Protein AF-A0A8X7SU00-F1 (afdb_monomer)

InterPro domains:
  IPR002156 Ribonuclease H domain [PS50879] (1-34)
  IPR012337 Ribonuclease H-like superfamily [SSF53098] (8-35)
  IPR036397 Ribonuclease H superfamily [G3DSA:3.30.420.10] (1-58)

Solvent-accessible surface area (backbone atoms only — not comparable to full-atom values): 15788 Å² total; per-residue (Å²): 136,83,86,80,82,71,90,83,84,87,78,89,77,81,80,95,69,80,47,65,74,59,52,51,52,51,52,52,50,49,56,59,66,69,44,81,68,87,63,69,94,62,56,70,66,59,55,52,50,52,50,52,51,53,50,40,52,54,51,39,52,52,60,70,73,45,90,68,61,64,78,35,52,74,32,55,80,66,58,69,78,55,64,59,64,61,45,64,93,49,56,70,68,59,42,50,51,50,54,18,63,55,65,64,70,40,96,31,33,37,48,31,26,77,70,68,75,36,95,53,34,44,30,97,86,75,70,44,71,20,43,74,64,31,48,61,74,64,35,76,82,22,44,65,48,40,53,52,41,32,73,75,60,34,67,77,45,59,73,32,65,38,53,26,71,67,36,62,80,41,31,61,56,48,46,53,25,52,25,62,72,38,73,93,54,58,74,73,89,66,77,75,74,83,79,70,91,77,85,75,89,67,88,75,77,84,79,78,79,76,85,78,79,86,82,86,81,81,88,84,88,79,84,89,80,91,78,82,89,86,89,82,82,88,84,86,86,84,86,82,83,89,133

Mean predicted aligned error: 16.79 Å

Structure (mmCIF, N/CA/C/O backbone):
data_AF-A0A8X7SU00-F1
#
_entry.id   AF-A0A8X7SU00-F1
#
loop_
_atom_site.group_PDB
_atom_site.id
_atom_site.type_symbol
_atom_site.label_atom_id
_atom_site.label_alt_id
_atom_site.label_comp_id
_atom_site.label_asym_id
_atom_site.label_entity_id
_atom_site.label_seq_id
_atom_site.pdbx_PDB_ins_code
_atom_site.Cartn_x
_atom_site.Cartn_y
_atom_site.Cartn_z
_atom_site.occupancy
_atom_site.B_iso_or_equiv
_atom_site.auth_seq_id
_atom_site.auth_comp_id
_atom_site.auth_asym_id
_atom_site.auth_atom_id
_atom_site.pdbx_PDB_model_num
ATOM 1 N N . MET A 1 1 ? -58.943 13.290 18.713 1.00 39.25 1 MET A N 1
ATOM 2 C CA . MET A 1 1 ? -58.045 13.678 19.820 1.00 39.25 1 MET A CA 1
ATOM 3 C C . MET A 1 1 ? -57.590 15.088 19.529 1.00 39.25 1 MET A C 1
ATOM 5 O O . MET A 1 1 ? -56.917 15.294 18.531 1.00 39.25 1 MET A O 1
ATOM 9 N N . GLU A 1 2 ? -58.071 16.049 20.304 1.00 51.06 2 GLU A N 1
ATOM 10 C CA . GLU A 1 2 ? -57.837 17.473 20.071 1.00 51.06 2 GLU A CA 1
ATOM 11 C C . GLU A 1 2 ? -56.598 17.911 20.857 1.00 51.06 2 GLU A C 1
ATOM 13 O O . GLU A 1 2 ? -56.520 17.733 22.074 1.00 51.06 2 GLU A O 1
ATOM 18 N N . GLU A 1 3 ? -55.589 18.396 20.138 1.00 58.28 3 GLU A N 1
ATOM 19 C CA . GLU A 1 3 ? -54.280 18.756 20.676 1.00 58.28 3 GLU A CA 1
ATOM 20 C C . GLU A 1 3 ? -54.382 20.107 21.407 1.00 58.28 3 GLU A C 1
ATOM 22 O O . GLU A 1 3 ? -54.318 21.181 20.809 1.00 58.28 3 GLU A O 1
ATOM 27 N N . ARG A 1 4 ? -54.588 20.066 22.727 1.00 57.38 4 ARG A N 1
ATOM 28 C CA . ARG A 1 4 ? -54.591 21.262 23.581 1.00 57.38 4 ARG A CA 1
ATOM 29 C C . ARG A 1 4 ? -53.166 21.799 23.738 1.00 57.38 4 ARG A C 1
ATOM 31 O O . ARG A 1 4 ? -52.448 21.398 24.651 1.00 57.38 4 ARG A O 1
ATOM 38 N N . LYS A 1 5 ? -52.763 22.743 22.885 1.00 60.81 5 LYS A N 1
ATOM 39 C CA . LYS A 1 5 ? -51.554 23.556 23.101 1.00 60.81 5 LYS A CA 1
ATOM 40 C C . LYS A 1 5 ? -51.833 24.603 24.181 1.00 60.81 5 LYS A C 1
ATOM 42 O O . LYS A 1 5 ? -52.266 25.713 23.886 1.00 60.81 5 LYS A O 1
ATOM 47 N N . GLY A 1 6 ? -51.647 24.217 25.442 1.00 73.06 6 GLY A N 1
ATOM 48 C CA . GLY A 1 6 ? -51.682 25.147 26.570 1.00 73.06 6 GLY A CA 1
ATOM 49 C C . GLY A 1 6 ? -50.531 26.152 26.493 1.00 73.06 6 GLY A C 1
ATOM 50 O O . GLY A 1 6 ? -49.424 25.803 26.083 1.00 73.06 6 GLY A O 1
ATOM 51 N N . LEU A 1 7 ? -50.794 27.400 26.881 1.00 78.00 7 LEU A N 1
ATOM 52 C CA . LEU A 1 7 ? -49.765 28.423 27.047 1.00 78.00 7 LEU A CA 1
ATOM 53 C C . LEU A 1 7 ? -48.879 28.029 28.240 1.00 78.00 7 LEU A C 1
ATOM 55 O O . LEU A 1 7 ? -49.375 27.919 29.360 1.00 78.00 7 LEU A O 1
ATOM 59 N N . VAL A 1 8 ? -47.589 27.790 28.002 1.00 84.06 8 VAL A N 1
ATOM 60 C CA . VAL A 1 8 ? -46.613 27.464 29.052 1.00 84.06 8 VAL A CA 1
ATOM 61 C C . VAL A 1 8 ? -45.769 28.700 29.335 1.00 84.06 8 VAL A C 1
ATOM 63 O O . VAL A 1 8 ? -45.124 29.228 28.431 1.00 84.06 8 VAL A O 1
ATOM 66 N N . THR A 1 9 ? -45.746 29.131 30.593 1.00 84.00 9 THR A N 1
ATOM 67 C CA . THR A 1 9 ? -44.875 30.209 31.074 1.00 84.00 9 THR A CA 1
ATOM 68 C C . THR A 1 9 ? -43.813 29.608 31.982 1.00 84.00 9 THR A C 1
ATOM 70 O O . THR A 1 9 ? -44.138 28.868 32.907 1.00 84.00 9 THR A O 1
ATOM 73 N N . VAL A 1 10 ? -42.546 29.932 31.726 1.00 87.94 10 VAL A N 1
ATOM 74 C CA . VAL A 1 10 ? -41.411 29.512 32.557 1.00 87.94 10 VAL A CA 1
ATOM 75 C C . VAL A 1 10 ? -40.923 30.723 33.342 1.00 87.94 10 VAL A C 1
ATOM 77 O O . VAL A 1 10 ? -40.672 31.775 32.758 1.00 87.94 10 VAL A O 1
ATOM 80 N N . ALA A 1 11 ? -40.788 30.577 34.657 1.00 84.38 11 ALA A N 1
ATOM 81 C CA . ALA A 1 11 ? -40.264 31.604 35.548 1.00 84.38 11 ALA A CA 1
ATOM 82 C C . ALA A 1 11 ? -39.211 30.994 36.477 1.00 84.38 11 ALA A C 1
ATOM 84 O O . ALA A 1 11 ? -39.317 29.834 36.871 1.00 84.38 11 ALA A O 1
ATOM 85 N N . TRP A 1 12 ? -38.193 31.781 36.813 1.00 89.62 12 TRP A N 1
ATOM 86 C CA . TRP A 1 12 ? -37.164 31.390 37.771 1.00 89.62 12 TRP A CA 1
ATOM 87 C C . TRP A 1 12 ? -37.619 31.693 39.201 1.00 89.62 12 TRP A C 1
ATOM 89 O O . TRP A 1 12 ? -38.222 32.740 39.443 1.00 89.62 12 TRP A O 1
ATOM 99 N N . MET A 1 13 ? -37.287 30.806 40.142 1.00 82.25 13 MET A N 1
ATOM 100 C CA . MET A 1 13 ? -37.469 31.030 41.576 1.00 82.25 13 MET A CA 1
ATOM 101 C C . MET A 1 13 ? -36.191 30.681 42.354 1.00 82.25 13 MET A C 1
ATOM 103 O O . MET A 1 13 ? -35.492 29.736 41.980 1.00 82.25 13 MET A O 1
ATOM 107 N N . PRO A 1 14 ? -35.879 31.420 43.433 1.00 86.44 14 PRO A N 1
ATOM 108 C CA . PRO A 1 14 ? -34.766 31.096 44.317 1.00 86.44 14 PRO A CA 1
ATOM 109 C C . PRO A 1 14 ? -35.041 29.811 45.115 1.00 86.44 14 PRO A C 1
ATOM 111 O O . PRO A 1 14 ? -36.169 29.561 45.532 1.00 86.44 14 PRO A O 1
ATOM 114 N N . GLY A 1 15 ? -34.000 29.006 45.341 1.00 84.56 15 GLY A N 1
ATOM 115 C CA . GLY A 1 15 ? -34.071 27.810 46.187 1.00 84.56 15 GLY A CA 1
ATOM 116 C C . GLY A 1 15 ? -34.006 28.136 47.683 1.00 84.56 15 GLY A C 1
ATOM 117 O O . GLY A 1 15 ? -33.535 29.208 48.062 1.00 84.56 15 GLY A O 1
ATOM 118 N N . HIS A 1 16 ? -34.451 27.202 48.532 1.00 76.19 16 HIS A N 1
ATOM 119 C CA . HIS A 1 16 ? -34.389 27.292 50.001 1.00 76.19 16 HIS A CA 1
ATOM 120 C C . HIS A 1 16 ? -35.128 28.489 50.616 1.00 76.19 16 HIS A C 1
ATOM 122 O O . HIS A 1 16 ? -34.767 28.981 51.684 1.00 76.19 16 HIS A O 1
ATOM 128 N N . VAL A 1 17 ? -36.179 28.962 49.947 1.00 84.00 17 VAL A N 1
ATOM 129 C CA . VAL A 1 17 ? -37.043 30.047 50.441 1.00 84.00 17 VAL A CA 1
ATOM 130 C C . VAL A 1 17 ? -38.356 29.530 51.037 1.00 84.00 17 VAL A C 1
ATOM 132 O O . VAL A 1 17 ? -39.293 30.304 51.213 1.00 84.00 17 VAL A O 1
ATOM 135 N N . ASN A 1 18 ? -38.441 28.228 51.346 1.00 80.50 18 ASN A N 1
ATOM 136 C CA . ASN A 1 18 ? -39.643 27.559 51.865 1.00 80.50 18 ASN A CA 1
ATOM 137 C C . ASN A 1 18 ? -40.876 27.703 50.950 1.00 80.50 18 ASN A C 1
ATOM 139 O O . ASN A 1 18 ? -42.015 27.690 51.415 1.00 80.50 18 ASN A O 1
ATOM 143 N N . ALA A 1 19 ? -40.667 27.843 49.637 1.00 85.06 19 ALA A N 1
ATOM 144 C CA . ALA A 1 19 ? -41.756 27.819 48.669 1.00 85.06 19 ALA A 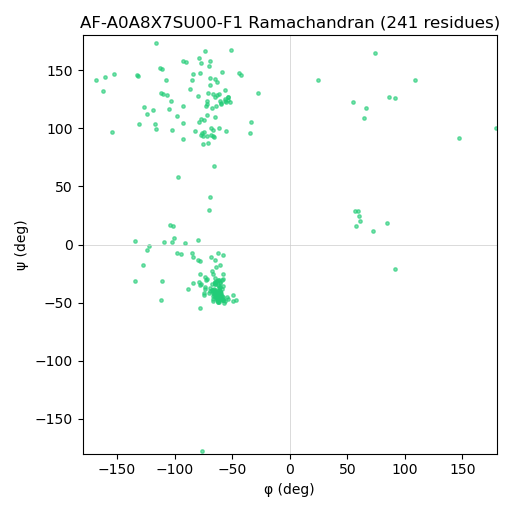CA 1
ATOM 145 C C . ALA A 1 19 ? -42.202 26.368 48.451 1.00 85.06 19 ALA A C 1
ATOM 147 O O . ALA A 1 19 ? -41.497 25.601 47.799 1.00 85.06 19 ALA A O 1
ATOM 148 N N . GLU A 1 20 ? -43.377 26.005 48.968 1.00 88.06 20 GLU A N 1
ATOM 149 C CA . GLU A 1 20 ? -43.875 24.622 49.042 1.00 88.06 20 GLU A CA 1
ATOM 150 C C . GLU A 1 20 ? -43.723 23.834 47.729 1.00 88.06 20 GLU A C 1
ATOM 152 O O . GLU A 1 20 ? -43.182 22.733 47.729 1.00 88.06 20 GLU A O 1
ATOM 157 N N . GLY A 1 21 ? -44.115 24.418 46.590 1.00 86.44 21 GLY A N 1
ATOM 158 C CA . GLY A 1 21 ? -43.992 23.758 45.285 1.00 86.44 21 GLY A CA 1
ATOM 159 C C . GLY A 1 21 ? -42.545 23.549 44.817 1.00 86.44 21 GLY A C 1
ATOM 160 O O . GLY A 1 21 ? -42.251 22.542 44.177 1.00 86.44 21 GLY A O 1
ATOM 161 N N . ASN A 1 22 ? -41.636 24.469 45.153 1.00 89.31 22 ASN A N 1
ATOM 162 C CA . ASN A 1 22 ? -40.213 24.343 44.834 1.00 89.31 22 ASN A CA 1
ATOM 163 C C . ASN A 1 22 ? -39.534 23.307 45.738 1.00 89.31 22 ASN A C 1
ATOM 165 O O . ASN A 1 22 ? -38.769 22.484 45.251 1.00 89.31 22 ASN A O 1
ATOM 169 N N . GLU A 1 23 ? -39.856 23.308 47.033 1.00 90.50 23 GLU A N 1
ATOM 170 C CA . GLU A 1 23 ? -39.336 22.320 47.986 1.00 90.50 23 GLU A CA 1
ATOM 171 C C . GLU A 1 23 ? -39.859 20.910 47.670 1.00 90.50 23 GLU A C 1
ATOM 173 O O . GLU A 1 23 ? -39.101 19.947 47.730 1.00 90.50 23 GLU A O 1
ATOM 178 N N . ALA A 1 24 ? -41.125 20.771 47.259 1.00 89.00 24 ALA A N 1
ATOM 179 C CA . ALA A 1 24 ? -41.681 19.492 46.819 1.00 89.00 24 ALA A CA 1
ATOM 180 C C . ALA A 1 24 ? -41.002 18.977 45.539 1.00 89.00 24 ALA A C 1
ATOM 182 O O . ALA A 1 24 ? -40.704 17.785 45.433 1.00 89.00 24 ALA A O 1
ATOM 183 N N . ALA A 1 25 ? -40.726 19.867 44.579 1.00 88.06 25 ALA A N 1
ATOM 184 C CA . ALA A 1 25 ? -39.982 19.522 43.371 1.00 88.06 25 ALA A CA 1
ATOM 185 C C . ALA A 1 25 ? -38.530 19.115 43.686 1.00 88.06 25 ALA A C 1
ATOM 187 O O . ALA A 1 25 ? -38.053 18.113 43.154 1.00 88.06 25 ALA A O 1
ATOM 188 N N . ASP A 1 26 ? -37.852 19.838 44.580 1.00 87.19 26 ASP A N 1
ATOM 189 C CA . ASP A 1 26 ? -36.485 19.534 45.024 1.00 87.19 26 ASP A CA 1
ATOM 190 C C . ASP A 1 26 ? -36.418 18.220 45.820 1.00 87.19 26 ASP A C 1
ATOM 192 O O . ASP A 1 26 ? -35.543 17.388 45.583 1.00 87.19 26 ASP A O 1
ATOM 196 N N . ALA A 1 27 ? -37.388 17.968 46.704 1.00 88.50 27 ALA A N 1
ATOM 197 C CA . ALA A 1 27 ? -37.511 16.710 47.436 1.00 88.50 27 ALA A CA 1
ATOM 198 C C . ALA A 1 27 ? -37.757 15.520 46.495 1.00 88.50 27 ALA A C 1
ATOM 200 O O . ALA A 1 27 ? -37.136 14.471 46.662 1.00 88.50 27 ALA A O 1
ATOM 201 N N . ALA A 1 28 ? -38.613 15.682 45.479 1.00 87.88 28 ALA A N 1
ATOM 202 C CA . ALA A 1 28 ? -38.835 14.659 44.458 1.00 87.88 28 ALA A CA 1
ATOM 203 C C . ALA A 1 28 ? -37.572 14.411 43.616 1.00 87.88 28 ALA A C 1
ATOM 205 O O . ALA A 1 28 ? -37.250 13.260 43.319 1.00 87.88 28 ALA A O 1
ATOM 206 N N . ALA A 1 29 ? -36.832 15.469 43.272 1.00 87.06 29 ALA A N 1
ATOM 207 C CA . ALA A 1 29 ? -35.564 15.356 42.558 1.00 87.06 29 ALA A CA 1
ATOM 208 C C . ALA A 1 29 ? -34.491 14.638 43.396 1.00 87.06 29 ALA A C 1
ATOM 210 O O . ALA A 1 29 ? -33.813 13.756 42.874 1.00 87.06 29 ALA A O 1
ATOM 211 N N . LYS A 1 30 ? -34.376 14.949 44.695 1.00 86.25 30 LYS A N 1
ATOM 212 C CA . LYS A 1 30 ? -33.471 14.267 45.638 1.00 86.25 30 LYS A CA 1
ATOM 213 C C . LYS A 1 30 ? -33.830 12.798 45.821 1.00 86.25 30 LYS A C 1
ATOM 215 O O . LYS A 1 30 ? -32.966 11.945 45.673 1.00 86.25 30 LYS A O 1
ATOM 220 N N . ALA A 1 31 ? -35.110 12.497 46.037 1.00 85.31 31 ALA A N 1
ATOM 221 C CA . ALA A 1 31 ? -35.581 11.119 46.134 1.00 85.31 31 ALA A CA 1
ATOM 222 C C . ALA A 1 31 ? -35.277 10.325 44.855 1.00 85.31 31 ALA A C 1
ATOM 224 O O . ALA A 1 31 ? -34.897 9.162 44.933 1.00 85.31 31 ALA A O 1
ATOM 225 N N . ALA A 1 32 ? -35.402 10.951 43.680 1.00 81.81 32 ALA A N 1
ATOM 226 C CA . ALA A 1 32 ? -35.040 10.330 42.410 1.00 81.81 32 ALA A CA 1
ATOM 227 C C . ALA A 1 32 ? -33.521 10.184 42.212 1.00 81.81 32 ALA A C 1
ATOM 229 O O . ALA A 1 32 ? -33.096 9.251 41.537 1.00 81.81 32 ALA A O 1
ATOM 230 N N . ALA A 1 33 ? -32.711 11.078 42.786 1.00 78.50 33 ALA A N 1
ATOM 231 C CA . ALA A 1 33 ? -31.252 10.987 42.770 1.00 78.50 33 ALA A CA 1
ATOM 232 C C . ALA A 1 33 ? -30.717 9.886 43.705 1.00 78.50 33 ALA A C 1
ATOM 234 O O . ALA A 1 33 ? -29.693 9.280 43.394 1.00 78.50 33 ALA A O 1
ATOM 235 N N . ASP A 1 34 ? -31.425 9.610 44.806 1.00 72.38 34 ASP A N 1
ATOM 236 C CA . ASP A 1 34 ? -31.106 8.546 45.768 1.00 72.38 34 ASP A CA 1
ATOM 237 C C . ASP A 1 34 ? -31.563 7.153 45.308 1.00 72.38 34 ASP A C 1
ATOM 239 O O . ASP A 1 34 ? -31.146 6.137 45.870 1.00 72.38 34 ASP A O 1
ATOM 243 N N . LEU A 1 35 ? -32.413 7.072 44.278 1.00 75.06 35 LEU A N 1
ATOM 244 C CA . LEU A 1 35 ? -32.666 5.801 43.614 1.00 75.06 35 LEU A CA 1
ATOM 245 C C . LEU A 1 35 ? -31.356 5.350 42.969 1.00 75.06 35 LEU A C 1
ATOM 247 O O . LEU A 1 35 ? -30.835 6.029 42.084 1.00 75.06 35 LEU A O 1
ATOM 251 N N . GLU A 1 36 ? -30.846 4.183 43.376 1.00 61.97 36 GLU A N 1
ATOM 252 C CA . GLU A 1 36 ? -29.809 3.488 42.618 1.00 61.97 36 GLU A CA 1
ATOM 253 C C . GLU A 1 36 ? -30.337 3.295 41.195 1.00 61.97 36 GLU A C 1
ATOM 255 O O . GLU A 1 36 ? -31.088 2.362 40.891 1.00 61.97 36 GLU A O 1
ATOM 260 N N . ALA A 1 37 ? -29.944 4.186 40.286 1.00 60.75 37 ALA A N 1
ATOM 261 C CA . ALA A 1 37 ? -29.970 3.854 38.884 1.00 60.75 37 ALA A CA 1
ATOM 262 C C . ALA A 1 37 ? -29.173 2.555 38.783 1.00 60.75 37 ALA A C 1
ATOM 264 O O . ALA A 1 37 ? -28.043 2.487 39.274 1.00 60.75 37 ALA A O 1
ATOM 265 N N . ALA A 1 38 ? -29.751 1.522 38.168 1.00 59.97 38 ALA A N 1
ATOM 266 C CA . ALA A 1 38 ? -29.012 0.337 37.763 1.00 59.97 38 ALA A CA 1
ATOM 267 C C . ALA A 1 38 ? -28.009 0.757 36.676 1.00 59.97 38 ALA A C 1
ATOM 269 O O . ALA A 1 38 ? -28.164 0.448 35.496 1.00 59.97 38 ALA A O 1
ATOM 270 N N . ALA A 1 39 ? -27.007 1.547 37.056 1.00 58.75 39 ALA A N 1
ATOM 271 C CA . ALA A 1 39 ? -25.878 1.876 36.233 1.00 58.75 39 ALA A CA 1
ATOM 272 C C . ALA A 1 39 ? -25.237 0.532 35.920 1.00 58.75 39 ALA A C 1
ATOM 274 O O . ALA A 1 39 ? -24.884 -0.230 36.828 1.00 58.75 39 ALA A O 1
ATOM 275 N N . SER A 1 40 ? -25.126 0.196 34.634 1.00 60.41 40 SER A N 1
ATOM 276 C CA . SER A 1 40 ? -24.265 -0.913 34.263 1.00 60.41 40 SER A CA 1
ATOM 277 C C . SER A 1 40 ? -22.913 -0.641 34.913 1.00 60.41 40 SER A C 1
ATOM 279 O O . SER A 1 40 ? -22.317 0.407 34.675 1.00 60.41 40 SER A O 1
ATOM 281 N N . LYS A 1 41 ? -22.430 -1.578 35.736 1.00 65.88 41 LYS A N 1
ATOM 282 C CA . LYS A 1 41 ? -21.121 -1.483 36.411 1.00 65.88 41 LYS A CA 1
ATOM 283 C C . LYS A 1 41 ? -19.952 -1.321 35.428 1.00 65.88 41 LYS A C 1
ATOM 285 O O . LYS A 1 41 ? -18.816 -1.108 35.831 1.00 65.88 41 LYS A O 1
ATOM 290 N N . GLU A 1 42 ? -20.232 -1.465 34.141 1.00 68.25 42 GLU A N 1
ATOM 291 C CA . GLU A 1 42 ? -19.293 -1.403 33.046 1.00 68.25 42 GLU A CA 1
ATOM 292 C C . GLU A 1 42 ? -19.455 -0.069 32.317 1.00 68.25 42 GLU A C 1
ATOM 294 O O . GLU A 1 42 ? -20.497 0.232 31.733 1.00 68.25 42 GLU A O 1
ATOM 299 N N . GLU A 1 43 ? -18.393 0.729 32.355 1.00 83.50 43 GLU A N 1
ATOM 300 C CA . GLU A 1 43 ? -18.285 1.977 31.613 1.00 83.50 43 GLU A CA 1
ATOM 301 C C . GLU A 1 43 ? -18.321 1.672 30.090 1.00 83.50 43 GLU A C 1
ATOM 303 O O . GLU A 1 43 ? -17.606 0.779 29.612 1.00 83.50 43 GLU A O 1
ATOM 308 N N . PRO A 1 44 ? -19.177 2.340 29.288 1.00 85.50 44 PRO A N 1
ATOM 309 C CA . PRO A 1 44 ? -19.359 2.000 27.875 1.00 85.50 44 PRO A CA 1
ATOM 310 C C . PRO A 1 44 ? -18.084 2.051 27.016 1.00 85.50 44 PRO A C 1
ATOM 312 O O . PRO A 1 44 ? -17.986 1.324 26.018 1.00 85.50 44 PRO A O 1
ATOM 315 N N . ALA A 1 45 ? -17.101 2.903 27.324 1.00 87.38 45 ALA A N 1
ATOM 316 C CA . ALA A 1 45 ? -15.814 2.905 26.628 1.00 87.38 45 ALA A CA 1
ATOM 317 C C . ALA A 1 45 ? -14.988 1.648 26.945 1.00 87.38 45 ALA A C 1
ATOM 319 O O . ALA A 1 45 ? -14.459 1.039 26.006 1.00 87.38 45 ALA A O 1
ATOM 320 N N . ALA A 1 46 ? -14.976 1.172 28.192 1.00 88.44 46 ALA A N 1
ATOM 321 C CA . ALA A 1 46 ? -14.354 -0.095 28.571 1.00 88.44 46 ALA A CA 1
ATOM 322 C C . ALA A 1 46 ? -14.943 -1.264 27.764 1.00 88.44 46 ALA A C 1
ATOM 324 O O . ALA A 1 46 ? -14.196 -2.004 27.112 1.00 88.44 46 ALA A O 1
ATOM 325 N N . VAL A 1 47 ? -16.273 -1.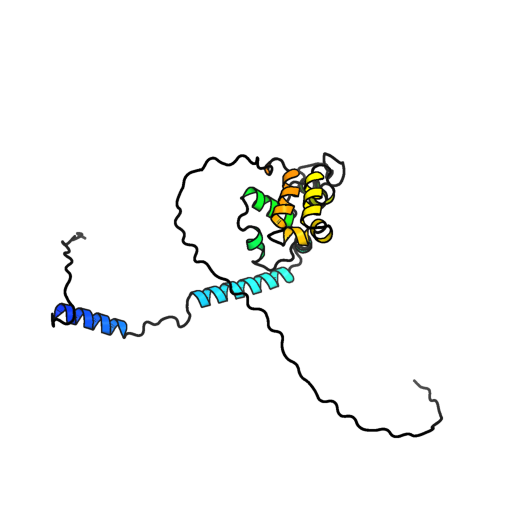391 27.696 1.00 91.00 47 VAL A N 1
ATOM 326 C CA . VAL A 1 47 ? -16.933 -2.445 26.897 1.00 91.00 47 VAL A CA 1
ATOM 327 C C . VAL A 1 47 ? -16.526 -2.357 25.419 1.00 91.00 47 VAL A C 1
ATOM 329 O O . VAL A 1 47 ? -16.133 -3.361 24.810 1.00 91.00 47 VAL A O 1
ATOM 332 N N . ARG A 1 48 ? -16.526 -1.148 24.836 1.00 92.25 48 ARG A N 1
ATOM 333 C CA . ARG A 1 48 ? -16.087 -0.915 23.446 1.00 92.25 48 ARG A CA 1
ATOM 334 C C . ARG A 1 48 ? -14.631 -1.329 23.223 1.00 92.25 48 ARG A C 1
ATOM 336 O O . ARG A 1 48 ? -14.331 -1.986 22.219 1.00 92.25 48 ARG A O 1
ATOM 343 N N . MET A 1 49 ? -13.729 -0.990 24.142 1.00 93.56 49 MET A N 1
ATOM 344 C CA . MET A 1 49 ? -12.320 -1.386 24.088 1.00 93.56 49 MET A CA 1
ATOM 345 C C . MET A 1 49 ? -12.170 -2.914 24.120 1.00 93.56 49 MET A C 1
ATOM 347 O O . MET A 1 49 ? -11.459 -3.489 23.284 1.00 93.56 49 MET A O 1
ATOM 351 N N . TRP A 1 50 ? -12.874 -3.592 25.031 1.00 94.06 50 TRP A N 1
ATOM 352 C CA . TRP A 1 50 ? -12.864 -5.053 25.140 1.00 94.06 50 TRP A CA 1
ATOM 353 C C . TRP A 1 50 ? -13.342 -5.730 23.852 1.00 94.06 50 TRP A C 1
ATOM 355 O O . TRP A 1 50 ? -12.662 -6.636 23.348 1.00 94.06 50 TRP A O 1
ATOM 365 N N . ILE A 1 51 ? -14.442 -5.250 23.265 1.00 95.31 51 ILE A N 1
ATOM 366 C CA . ILE A 1 51 ? -14.970 -5.750 21.987 1.00 95.31 51 ILE A CA 1
ATOM 367 C C . ILE A 1 51 ? -13.952 -5.545 20.859 1.00 95.31 51 ILE A C 1
ATOM 369 O O . ILE A 1 51 ? -13.641 -6.502 20.137 1.00 95.31 51 ILE A O 1
ATOM 373 N N . LYS A 1 52 ? -13.383 -4.336 20.719 1.00 93.56 52 LYS A N 1
ATOM 374 C CA . LYS A 1 52 ? -12.355 -4.033 19.704 1.00 93.56 52 LYS A CA 1
ATOM 375 C C . LYS A 1 52 ? -11.162 -4.986 19.842 1.00 93.56 52 LYS A C 1
ATOM 377 O O . LYS A 1 52 ? -10.747 -5.605 18.857 1.00 93.56 52 LYS A O 1
ATOM 382 N N . ARG A 1 53 ? -10.640 -5.161 21.061 1.00 94.50 53 ARG A N 1
ATOM 383 C CA . ARG A 1 53 ? -9.488 -6.029 21.356 1.00 94.50 53 ARG A CA 1
ATOM 384 C C . ARG A 1 53 ? -9.782 -7.497 21.052 1.00 94.50 53 ARG A C 1
ATOM 386 O O . ARG A 1 53 ? -8.990 -8.149 20.365 1.00 94.50 53 ARG A O 1
ATOM 393 N N . ARG A 1 54 ? -10.925 -8.019 21.509 1.00 96.62 54 ARG A N 1
ATOM 394 C CA . ARG A 1 54 ? -11.341 -9.410 21.258 1.00 96.62 54 ARG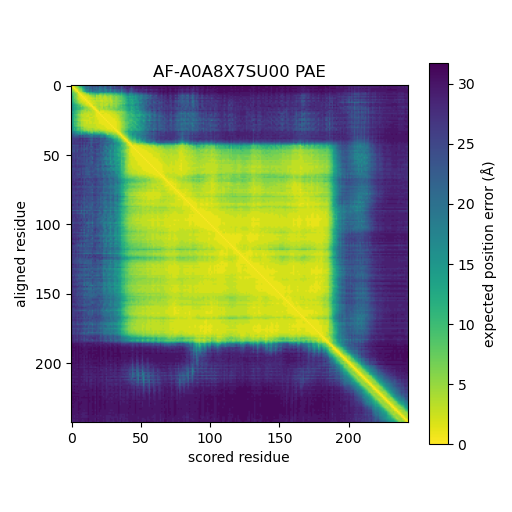 A CA 1
ATOM 395 C C . ARG A 1 54 ? -11.526 -9.673 19.763 1.00 96.62 54 ARG A C 1
ATOM 397 O O . ARG A 1 54 ? -11.022 -10.678 19.259 1.00 96.62 54 ARG A O 1
ATOM 404 N N . THR A 1 55 ? -12.165 -8.746 19.051 1.00 96.44 55 THR A N 1
ATOM 405 C CA . THR A 1 55 ? -12.384 -8.834 17.599 1.00 96.44 55 THR A CA 1
ATOM 406 C C . THR A 1 55 ? -11.061 -8.846 16.837 1.00 96.44 55 THR A C 1
ATOM 408 O O . THR A 1 55 ? -10.826 -9.757 16.041 1.00 96.44 55 THR A O 1
ATOM 411 N N . ARG A 1 56 ? -10.148 -7.907 17.133 1.00 95.62 56 ARG A N 1
ATOM 412 C CA . ARG A 1 56 ? -8.812 -7.855 16.509 1.00 95.62 56 ARG A CA 1
ATOM 413 C C . ARG A 1 56 ? -8.019 -9.142 16.751 1.00 95.62 56 ARG A C 1
ATOM 415 O O . ARG A 1 56 ? -7.461 -9.686 15.802 1.00 95.62 56 ARG A O 1
ATOM 422 N N . ARG A 1 57 ? -8.019 -9.680 17.979 1.00 96.50 57 ARG A N 1
ATOM 423 C CA . ARG A 1 57 ? -7.353 -10.959 18.305 1.00 96.50 57 ARG A CA 1
ATOM 424 C C . ARG A 1 57 ? -7.949 -12.137 17.530 1.00 96.50 57 ARG A C 1
ATOM 426 O O . ARG A 1 57 ? -7.209 -12.962 16.997 1.00 96.50 57 ARG A O 1
ATOM 433 N N . ALA A 1 58 ? -9.277 -12.226 17.442 1.00 97.44 58 ALA A N 1
ATOM 434 C CA . ALA A 1 58 ? -9.947 -13.272 16.669 1.00 97.44 58 ALA A CA 1
ATOM 435 C C . ALA A 1 58 ? -9.595 -13.190 15.174 1.00 97.44 58 ALA A C 1
ATOM 437 O O . ALA A 1 58 ? -9.247 -14.202 14.563 1.00 97.44 58 ALA A O 1
ATOM 438 N N . TRP A 1 59 ? -9.608 -11.984 14.605 1.00 96.12 59 TRP A N 1
ATOM 439 C CA . TRP A 1 59 ? -9.233 -11.756 13.211 1.00 96.12 59 TRP A CA 1
ATOM 440 C C . TRP A 1 59 ? -7.760 -12.057 12.945 1.00 96.12 59 TRP A C 1
ATOM 442 O O . TRP A 1 59 ? -7.450 -12.685 11.937 1.00 96.12 59 TRP A O 1
ATOM 452 N N . GLN A 1 60 ? -6.858 -11.667 13.849 1.00 96.12 60 GLN A N 1
ATOM 453 C CA . GLN A 1 60 ? -5.434 -11.964 13.714 1.00 96.12 60 GLN A CA 1
ATOM 454 C C . GLN A 1 60 ? -5.180 -13.474 13.693 1.00 96.12 60 GLN A C 1
ATOM 456 O O . GLN A 1 60 ? -4.446 -13.953 12.831 1.00 96.12 60 GLN A O 1
ATOM 461 N N . ARG A 1 61 ? -5.832 -14.238 14.583 1.00 96.31 61 ARG A N 1
ATOM 462 C CA . ARG A 1 61 ? -5.745 -15.707 14.572 1.00 96.31 61 ARG A CA 1
ATOM 463 C C . ARG A 1 61 ? -6.220 -16.286 13.241 1.00 9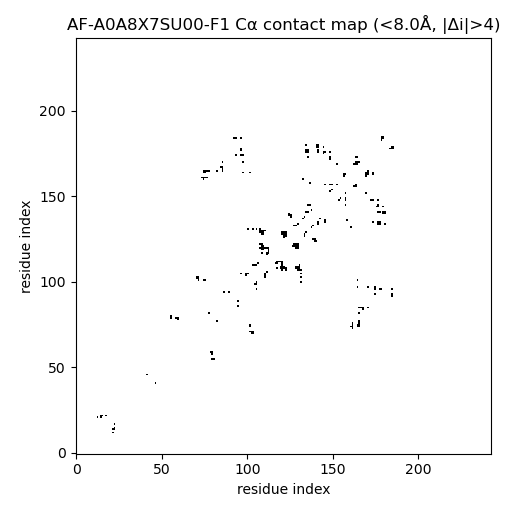6.31 61 ARG A C 1
ATOM 465 O O . ARG A 1 61 ? -5.499 -17.077 12.644 1.00 96.31 61 ARG A O 1
ATOM 472 N N . ARG A 1 62 ? -7.375 -15.834 12.738 1.00 95.12 62 ARG A N 1
ATOM 473 C CA . ARG A 1 62 ? -7.912 -16.265 11.435 1.00 95.12 62 ARG A CA 1
ATOM 474 C C . ARG A 1 62 ? -6.989 -15.903 10.267 1.00 95.12 62 ARG A C 1
ATOM 476 O O . ARG A 1 62 ? -6.856 -16.680 9.328 1.00 95.12 62 ARG A O 1
ATOM 483 N N . TRP A 1 63 ? -6.363 -14.728 10.304 1.00 93.25 63 TRP A N 1
ATOM 484 C CA . TRP A 1 63 ? -5.403 -14.307 9.284 1.00 93.25 63 TRP A CA 1
ATOM 485 C C . TRP A 1 63 ? -4.161 -15.208 9.263 1.00 93.25 63 TRP A C 1
ATOM 487 O O . TRP A 1 63 ? -3.729 -15.637 8.186 1.00 93.25 63 TRP A O 1
ATOM 497 N N . ASN A 1 64 ? -3.631 -15.521 10.449 1.00 92.25 64 ASN A N 1
ATOM 498 C CA . ASN A 1 64 ? -2.446 -16.358 10.619 1.00 92.25 64 ASN A CA 1
ATOM 499 C C . ASN A 1 64 ? -2.706 -17.816 10.213 1.00 92.25 64 ASN A C 1
ATOM 501 O O . ASN A 1 64 ? -1.847 -18.419 9.581 1.00 92.25 64 ASN A O 1
ATOM 505 N N . SER A 1 65 ? -3.885 -18.367 10.521 1.00 93.81 65 SER A N 1
ATOM 506 C CA . SER A 1 65 ? -4.226 -19.764 10.206 1.00 93.81 65 SER A CA 1
ATOM 507 C C . SER A 1 65 ? -4.754 -19.991 8.784 1.00 93.81 65 SER A C 1
ATOM 509 O O . SER A 1 65 ? -4.896 -21.131 8.350 1.00 93.81 65 SER A O 1
ATOM 511 N N . SER A 1 66 ? -5.074 -18.932 8.038 1.00 93.12 66 SER A N 1
ATOM 512 C CA . SER A 1 66 ? -5.633 -19.055 6.688 1.00 93.12 66 SER A CA 1
ATOM 513 C C . SER A 1 66 ? -4.609 -19.600 5.682 1.00 93.12 66 SER A C 1
ATOM 515 O O . SER A 1 66 ? -3.488 -19.109 5.586 1.00 93.12 66 SER A O 1
ATOM 517 N N . SER A 1 67 ? -5.011 -20.520 4.806 1.00 92.81 67 SER A N 1
ATOM 518 C CA . SER A 1 67 ? -4.185 -20.945 3.661 1.00 92.81 67 SER A CA 1
ATOM 519 C C . SER A 1 67 ? -4.193 -19.942 2.497 1.00 92.81 67 SER A C 1
ATOM 521 O O . SER A 1 67 ? -3.361 -20.009 1.593 1.00 92.81 67 SER A O 1
ATOM 523 N N . LYS A 1 68 ? -5.121 -18.977 2.500 1.00 91.25 68 LYS A N 1
ATOM 524 C CA . LYS A 1 68 ? -5.280 -17.973 1.437 1.00 91.25 68 LYS A CA 1
ATOM 525 C C . LYS A 1 68 ? -4.437 -16.728 1.715 1.00 91.25 68 LYS A C 1
ATOM 527 O O . LYS A 1 68 ? -4.118 -16.433 2.859 1.00 91.25 68 LYS A O 1
ATOM 532 N N . GLY A 1 69 ? -4.114 -15.965 0.669 1.00 86.88 69 GLY A N 1
ATOM 533 C CA . GLY A 1 69 ? -3.436 -14.669 0.810 1.00 86.88 69 GLY A CA 1
ATOM 534 C C . GLY A 1 69 ? -1.910 -14.733 0.921 1.00 86.88 69 GLY A C 1
ATOM 535 O O . GLY A 1 69 ?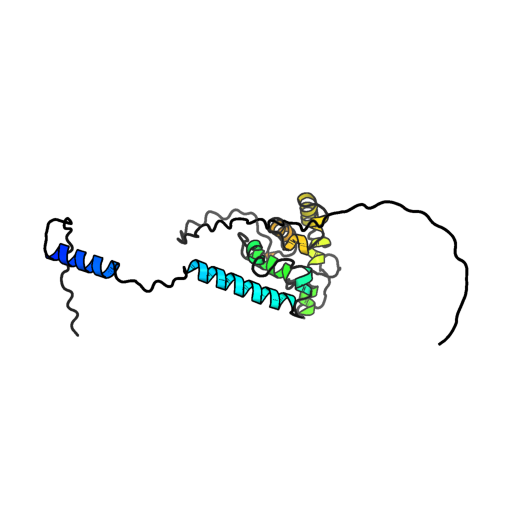 -1.306 -13.750 1.341 1.00 86.88 69 GLY A O 1
ATOM 536 N N . ALA A 1 70 ? -1.278 -15.843 0.517 1.00 86.38 70 ALA A N 1
ATOM 537 C CA . ALA A 1 70 ? 0.180 -16.007 0.541 1.00 86.38 70 ALA A CA 1
ATOM 538 C C . ALA A 1 70 ? 0.921 -14.822 -0.111 1.00 86.38 70 ALA A C 1
ATOM 540 O O . ALA A 1 70 ? 1.779 -14.215 0.519 1.00 86.38 70 ALA A O 1
ATOM 541 N N . THR A 1 71 ? 0.506 -14.402 -1.311 1.00 86.50 71 THR A N 1
ATOM 542 C CA . THR A 1 71 ? 1.081 -13.243 -2.021 1.00 86.50 71 THR A CA 1
ATOM 543 C C . THR A 1 71 ? 0.902 -11.915 -1.282 1.00 86.50 71 THR A C 1
ATOM 545 O O . THR A 1 71 ? 1.730 -11.019 -1.411 1.00 86.50 71 THR A O 1
ATOM 548 N N . HIS A 1 72 ? -0.177 -11.754 -0.509 1.00 90.19 72 HIS A N 1
ATOM 549 C CA . HIS A 1 72 ? -0.365 -10.554 0.306 1.00 90.19 72 HIS A CA 1
ATOM 550 C C . HIS A 1 72 ? 0.568 -10.569 1.521 1.00 90.19 72 HIS A C 1
ATOM 552 O O . HIS A 1 72 ? 1.110 -9.527 1.871 1.00 90.19 72 HIS A O 1
ATOM 558 N N . ARG A 1 73 ? 0.815 -11.737 2.132 1.00 90.38 73 ARG A N 1
ATOM 559 C CA . ARG A 1 73 ? 1.726 -11.876 3.286 1.00 90.38 73 ARG A CA 1
ATOM 560 C C . ARG A 1 73 ? 3.180 -11.571 2.965 1.00 90.38 73 ARG A C 1
ATOM 562 O O . ARG A 1 73 ? 3.883 -11.101 3.846 1.00 90.38 73 ARG A O 1
ATOM 569 N N . THR A 1 74 ? 3.627 -11.788 1.726 1.00 90.00 74 THR A N 1
ATOM 570 C CA . THR A 1 74 ? 5.007 -11.438 1.343 1.00 90.00 74 THR A CA 1
ATOM 571 C C . THR A 1 74 ? 5.272 -9.934 1.423 1.00 90.00 74 THR A C 1
ATOM 573 O O . THR A 1 74 ? 6.424 -9.518 1.456 1.00 90.00 74 THR A O 1
ATOM 576 N N . VAL A 1 75 ? 4.214 -9.115 1.424 1.00 93.00 75 VAL A N 1
ATOM 577 C CA . VAL A 1 75 ? 4.309 -7.660 1.545 1.00 93.00 75 VAL A CA 1
ATOM 578 C C . VAL A 1 75 ? 3.748 -7.183 2.875 1.00 93.00 75 VAL A C 1
ATOM 580 O O . VAL A 1 75 ? 4.391 -6.377 3.523 1.00 93.00 75 VAL A O 1
ATOM 583 N N . ASN A 1 76 ? 2.570 -7.634 3.299 1.00 93.75 76 ASN A N 1
ATOM 584 C CA . ASN A 1 76 ? 1.920 -7.145 4.511 1.00 93.75 76 ASN A CA 1
ATOM 585 C C . ASN A 1 76 ? 2.518 -7.764 5.781 1.00 93.75 76 ASN A C 1
ATOM 587 O O . ASN A 1 76 ? 2.182 -8.897 6.132 1.00 93.75 76 ASN A O 1
ATOM 591 N N . THR A 1 77 ? 3.298 -6.968 6.507 1.00 92.56 77 THR A N 1
ATOM 592 C CA . THR A 1 77 ? 3.895 -7.323 7.806 1.00 92.56 77 THR A CA 1
ATOM 593 C C . THR A 1 77 ? 3.095 -6.789 8.999 1.00 92.56 77 THR A C 1
ATOM 595 O O . THR A 1 77 ? 3.373 -7.141 10.141 1.00 92.56 77 THR A O 1
ATOM 598 N N . LEU A 1 78 ? 2.077 -5.960 8.747 1.00 94.50 78 LEU A N 1
ATOM 599 C CA . LEU A 1 78 ? 1.266 -5.328 9.786 1.00 94.50 78 LEU A CA 1
ATOM 600 C C . LEU A 1 78 ? 0.220 -6.265 10.399 1.00 94.50 78 LEU A C 1
ATOM 602 O O . LEU A 1 78 ? -0.388 -7.090 9.700 1.00 94.50 78 LEU A O 1
ATOM 606 N N . ARG A 1 79 ? -0.060 -6.056 11.694 1.00 93.75 79 ARG A N 1
ATOM 607 C CA . ARG A 1 79 ? -1.165 -6.708 12.411 1.00 93.75 79 ARG A CA 1
ATOM 608 C C . ARG A 1 79 ? -2.515 -6.190 11.913 1.00 93.75 79 ARG A C 1
ATOM 610 O O . ARG A 1 79 ? -2.642 -5.078 11.384 1.00 93.75 79 ARG A O 1
ATOM 617 N N . VAL A 1 80 ? -3.556 -6.991 12.123 1.00 92.88 80 VAL A N 1
ATOM 618 C CA . VAL A 1 80 ? -4.937 -6.613 11.809 1.00 92.88 80 VAL A CA 1
ATOM 619 C C . VAL A 1 80 ? -5.282 -5.287 12.490 1.00 92.88 80 VAL A C 1
ATOM 621 O O . VAL A 1 80 ? -5.130 -5.126 13.699 1.00 92.88 80 VAL A O 1
ATOM 624 N N . GLY A 1 81 ? -5.766 -4.334 11.694 1.00 90.12 81 GLY A N 1
ATOM 625 C CA . GLY A 1 81 ? -6.144 -2.997 12.150 1.00 90.12 81 GLY A CA 1
ATOM 626 C C . GLY A 1 81 ? -5.029 -1.952 12.083 1.00 90.12 81 GLY A C 1
ATOM 627 O O . GLY A 1 81 ? -5.353 -0.778 11.988 1.00 90.12 81 GLY A O 1
ATOM 628 N N . GLN A 1 82 ? -3.744 -2.325 12.038 1.00 93.44 82 GLN A N 1
ATOM 629 C CA . GLN A 1 82 ? -2.652 -1.341 11.919 1.00 93.44 82 GLN A CA 1
ATOM 630 C C . GLN A 1 82 ? -2.557 -0.738 10.513 1.00 93.44 82 GLN A C 1
ATOM 632 O O . GLN A 1 82 ? -2.143 0.405 10.341 1.00 93.44 82 GLN A O 1
ATOM 637 N N . ALA A 1 83 ? -2.990 -1.488 9.497 1.00 93.38 83 ALA A N 1
ATOM 638 C CA . ALA A 1 83 ? -2.951 -1.056 8.106 1.00 93.38 83 ALA A CA 1
ATOM 639 C C . ALA A 1 83 ? -3.715 0.250 7.837 1.00 93.38 83 ALA A C 1
ATOM 641 O O . ALA A 1 83 ? -3.370 0.924 6.873 1.00 93.38 83 ALA A O 1
ATOM 642 N N . THR A 1 84 ? -4.717 0.608 8.651 1.00 92.06 84 TH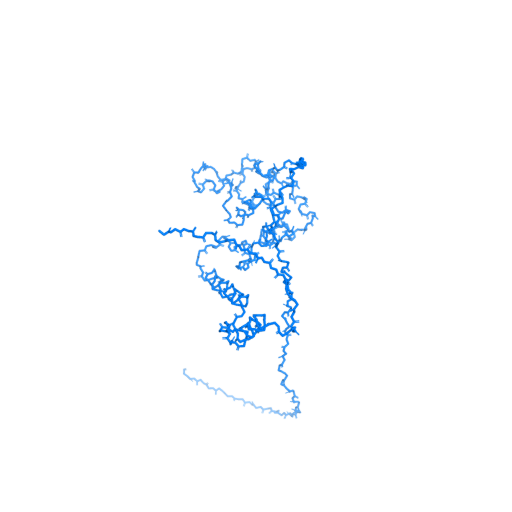R A N 1
ATOM 643 C CA . THR A 1 84 ? -5.493 1.851 8.499 1.00 92.06 84 THR A CA 1
ATOM 644 C C . THR A 1 84 ? -4.637 3.094 8.725 1.00 92.06 84 THR A C 1
ATOM 646 O O . THR A 1 84 ? -4.820 4.080 8.012 1.00 92.06 84 THR A O 1
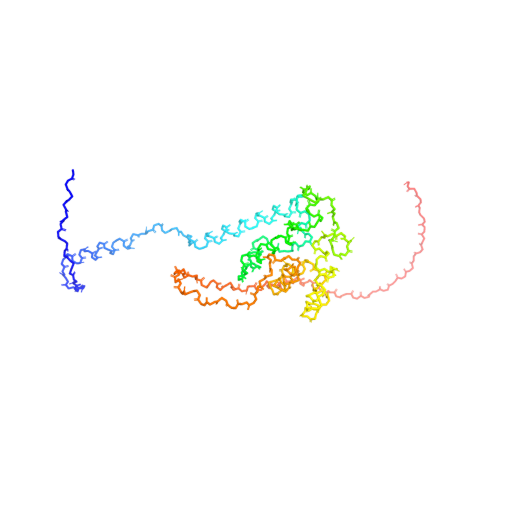ATOM 649 N N . LYS A 1 85 ? -3.649 3.027 9.633 1.00 93.69 85 LYS A N 1
ATOM 650 C CA . LYS A 1 85 ? -2.731 4.138 9.932 1.00 93.69 85 LYS A CA 1
ATOM 651 C C . LYS A 1 85 ? -1.956 4.583 8.680 1.00 93.69 85 LYS A C 1
ATOM 653 O O . LYS A 1 85 ? -1.713 5.770 8.510 1.00 93.69 85 LYS A O 1
ATOM 658 N N . LEU A 1 86 ? -1.679 3.667 7.744 1.00 96.12 86 LEU A N 1
ATOM 659 C CA . LEU A 1 86 ? -0.987 3.973 6.481 1.00 96.12 86 LEU A CA 1
ATOM 660 C C . LEU A 1 86 ? -1.792 4.846 5.513 1.00 96.12 86 LEU A C 1
ATOM 662 O O . LEU A 1 86 ? -1.210 5.478 4.637 1.00 96.12 86 LEU A O 1
ATOM 666 N N . TYR A 1 87 ? -3.120 4.853 5.639 1.00 95.25 87 TYR A N 1
ATOM 667 C CA . TYR A 1 87 ? -4.005 5.617 4.759 1.00 95.25 87 TYR A CA 1
ATOM 668 C C . TYR A 1 87 ? -4.355 6.996 5.332 1.00 95.25 87 TYR A C 1
ATOM 670 O O . TYR A 1 87 ? -4.962 7.809 4.635 1.00 95.25 87 TYR A O 1
ATOM 678 N N . LYS A 1 88 ? -3.975 7.281 6.587 1.00 93.44 88 LYS A N 1
ATOM 679 C CA . LYS A 1 88 ? -4.267 8.558 7.247 1.00 93.44 88 LYS A CA 1
ATOM 680 C C . LYS A 1 88 ? -3.614 9.707 6.468 1.00 93.44 88 LYS A C 1
ATOM 682 O O . LYS A 1 88 ? -2.407 9.710 6.235 1.00 93.44 88 LYS A O 1
ATOM 687 N N . GLY A 1 89 ? -4.426 10.678 6.050 1.00 90.25 89 GLY A N 1
ATOM 688 C CA . GLY A 1 89 ? -3.968 11.855 5.305 1.00 90.25 89 GLY A CA 1
ATOM 689 C C . GLY A 1 89 ? -3.559 11.593 3.848 1.00 90.25 89 GLY A C 1
ATOM 690 O O . GLY A 1 89 ? -2.955 12.469 3.233 1.00 90.25 89 GLY A O 1
ATOM 691 N N . LEU A 1 90 ? -3.852 10.417 3.280 1.00 91.81 90 LEU A N 1
ATOM 692 C CA . LEU A 1 90 ? -3.675 10.175 1.846 1.00 91.81 90 LEU A CA 1
ATOM 693 C C . LEU A 1 90 ? -4.914 10.613 1.059 1.00 91.81 90 LEU A C 1
ATOM 695 O O . LEU A 1 90 ? -6.042 10.235 1.378 1.00 91.81 90 LEU A O 1
ATOM 699 N N . ALA A 1 91 ? -4.691 11.341 -0.037 1.00 91.31 91 ALA A N 1
ATOM 700 C CA . ALA A 1 91 ? -5.736 11.617 -1.014 1.00 91.31 91 ALA A CA 1
ATOM 701 C C . ALA A 1 91 ? -6.305 10.308 -1.591 1.00 91.31 91 ALA A C 1
ATOM 703 O O . ALA A 1 91 ? -5.583 9.321 -1.770 1.00 91.31 91 ALA A O 1
ATOM 704 N N . ARG A 1 92 ? -7.596 10.304 -1.947 1.00 92.12 92 ARG A N 1
ATOM 705 C CA . ARG A 1 92 ? -8.314 9.104 -2.422 1.00 92.12 92 ARG A CA 1
ATOM 706 C C . ARG A 1 92 ? -7.582 8.325 -3.535 1.00 92.12 92 ARG A C 1
ATOM 708 O O . ARG A 1 92 ? -7.520 7.098 -3.426 1.00 92.12 92 ARG A O 1
ATOM 715 N N . PRO A 1 93 ? -6.995 8.956 -4.572 1.00 92.56 93 PRO A N 1
ATOM 716 C CA . PRO A 1 93 ? -6.263 8.225 -5.609 1.00 92.56 93 PRO A CA 1
ATOM 717 C C . PRO A 1 93 ? -5.009 7.527 -5.075 1.00 92.56 93 PRO A C 1
ATOM 719 O O . PRO A 1 93 ? -4.756 6.379 -5.430 1.00 92.56 93 PRO A O 1
ATOM 722 N N . LEU A 1 94 ? -4.271 8.167 -4.165 1.00 93.56 94 LEU A N 1
ATOM 723 C CA . LEU A 1 94 ? -3.085 7.582 -3.536 1.00 93.56 94 LEU A CA 1
ATOM 724 C C . LEU A 1 94 ? -3.450 6.431 -2.594 1.00 93.56 94 LEU A C 1
ATOM 726 O O . LEU A 1 94 ? -2.770 5.407 -2.590 1.00 93.56 94 LEU A O 1
ATOM 730 N N . SER A 1 95 ? -4.566 6.549 -1.871 1.00 95.38 95 SER A N 1
ATOM 731 C CA . SER A 1 95 ? -5.131 5.448 -1.082 1.00 95.38 95 SER A CA 1
ATOM 732 C C . SER A 1 95 ? -5.494 4.249 -1.962 1.00 95.38 95 SER A C 1
ATOM 734 O O . SER A 1 95 ? -5.174 3.110 -1.623 1.00 95.38 95 SER A O 1
ATOM 736 N N . SER A 1 96 ? -6.097 4.490 -3.130 1.00 95.50 96 SER A N 1
ATOM 737 C CA . SER A 1 96 ? -6.377 3.428 -4.105 1.00 95.50 96 SER A CA 1
ATOM 738 C C . SER A 1 96 ? -5.088 2.779 -4.616 1.00 95.50 96 SER A C 1
ATOM 740 O O . SER A 1 96 ? -4.965 1.554 -4.594 1.00 95.50 96 SER A O 1
ATOM 742 N N . LEU A 1 97 ? -4.091 3.583 -4.996 1.00 96.25 97 LEU A N 1
ATOM 743 C CA . LEU A 1 97 ? -2.799 3.083 -5.466 1.00 96.25 97 LEU A CA 1
ATOM 744 C C . LEU A 1 97 ? -2.075 2.253 -4.393 1.00 96.25 97 LEU A C 1
ATOM 746 O O . LEU A 1 97 ? -1.540 1.188 -4.702 1.00 96.25 97 LEU A O 1
ATOM 750 N N . LEU A 1 98 ? -2.110 2.677 -3.126 1.00 96.31 98 LEU A N 1
ATOM 751 C CA . LEU A 1 98 ? -1.534 1.923 -2.010 1.00 96.31 98 LEU A CA 1
ATOM 752 C C . LEU A 1 98 ? -2.207 0.558 -1.836 1.00 96.31 98 LEU A C 1
ATOM 754 O O . LEU A 1 98 ? -1.519 -0.458 -1.704 1.00 96.31 98 LEU A O 1
ATOM 758 N N . ALA A 1 99 ? -3.541 0.517 -1.871 1.00 95.94 99 ALA A N 1
ATOM 759 C CA . ALA A 1 99 ? -4.289 -0.732 -1.774 1.00 95.94 99 ALA A CA 1
ATOM 760 C C . ALA A 1 99 ? -3.951 -1.679 -2.939 1.00 95.94 99 ALA A C 1
ATOM 762 O O . ALA A 1 99 ? -3.708 -2.872 -2.726 1.00 95.94 99 ALA A O 1
ATOM 763 N N . GLN A 1 100 ? -3.860 -1.152 -4.161 1.00 95.94 100 GLN A N 1
ATOM 764 C CA . GLN A 1 100 ? -3.491 -1.927 -5.348 1.00 95.94 100 GLN A CA 1
ATOM 765 C C . GLN A 1 100 ? -2.062 -2.481 -5.255 1.00 95.94 100 GLN A C 1
ATOM 767 O O . GLN A 1 100 ? -1.852 -3.668 -5.509 1.00 95.94 100 GLN A O 1
ATOM 772 N N . LEU A 1 101 ? -1.090 -1.668 -4.825 1.00 95.81 101 LEU A N 1
ATOM 773 C CA . LEU A 1 101 ? 0.300 -2.101 -4.6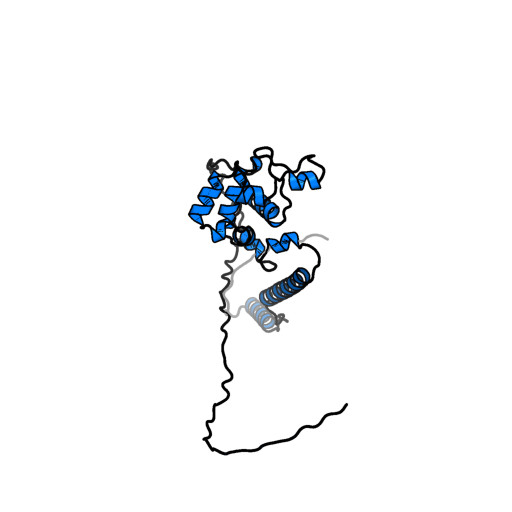34 1.00 95.81 101 LEU A CA 1
ATOM 774 C C . LEU A 1 101 ? 0.418 -3.208 -3.585 1.00 95.81 101 LEU A C 1
ATOM 776 O O . LEU A 1 101 ? 1.066 -4.231 -3.830 1.00 95.81 101 LEU A O 1
ATOM 780 N N . ARG A 1 102 ? -0.231 -3.033 -2.428 1.00 95.88 102 ARG A N 1
ATOM 781 C CA . ARG A 1 102 ? -0.169 -4.004 -1.326 1.00 95.88 102 ARG A CA 1
ATOM 782 C C . ARG A 1 102 ? -0.826 -5.324 -1.698 1.00 95.88 102 ARG A C 1
ATOM 784 O O . ARG A 1 102 ? -0.247 -6.382 -1.464 1.00 95.88 102 ARG A O 1
ATOM 791 N N . THR A 1 103 ? -1.987 -5.271 -2.346 1.00 94.06 103 THR A N 1
ATOM 792 C CA . THR A 1 103 ? -2.737 -6.475 -2.727 1.00 94.06 103 THR A CA 1
ATOM 793 C C . THR A 1 103 ? -2.298 -7.108 -4.049 1.00 94.06 103 THR A C 1
ATOM 795 O O . THR A 1 103 ? -2.757 -8.203 -4.357 1.00 94.06 103 THR A O 1
ATOM 798 N N . ASN A 1 104 ? -1.406 -6.462 -4.808 1.00 94.44 104 ASN A N 1
ATOM 799 C CA . ASN A 1 104 ? -1.016 -6.851 -6.169 1.00 94.44 104 ASN A CA 1
ATOM 800 C C . ASN A 1 104 ? -2.173 -6.853 -7.191 1.00 94.44 104 ASN A C 1
ATOM 802 O O . ASN A 1 104 ? -2.069 -7.480 -8.241 1.00 94.44 104 ASN A O 1
ATOM 806 N N . HIS A 1 105 ? -3.268 -6.144 -6.906 1.00 94.06 105 HIS A N 1
ATOM 807 C CA . HIS A 1 105 ? -4.375 -5.939 -7.848 1.00 94.06 105 HIS A CA 1
ATOM 808 C C . HIS A 1 105 ? -4.214 -4.592 -8.545 1.00 94.06 105 HIS A C 1
ATOM 810 O O . HIS A 1 105 ? -5.060 -3.709 -8.429 1.00 94.06 105 HIS A O 1
ATOM 816 N N . ILE A 1 106 ? -3.081 -4.416 -9.215 1.00 94.62 106 ILE A N 1
ATOM 817 C CA . ILE A 1 106 ? -2.700 -3.171 -9.879 1.00 94.62 106 ILE A CA 1
ATOM 818 C C . ILE A 1 106 ? -2.726 -3.359 -11.395 1.00 94.62 106 ILE A C 1
ATOM 820 O O . ILE A 1 106 ? -2.481 -4.456 -11.886 1.00 94.62 106 ILE A O 1
ATOM 824 N N . GLY A 1 107 ? -3.000 -2.295 -12.150 1.00 94.56 107 GLY A N 1
ATOM 825 C CA . GLY A 1 107 ? -3.096 -2.321 -13.616 1.00 94.56 107 GLY A CA 1
ATOM 826 C C . GLY A 1 107 ? -1.775 -2.546 -14.370 1.00 94.56 107 GLY A C 1
ATOM 827 O O . GLY A 1 107 ? -1.533 -1.869 -15.366 1.00 94.56 107 GLY A O 1
ATOM 828 N N . THR A 1 108 ? -0.898 -3.443 -13.913 1.00 96.38 108 THR A N 1
ATOM 829 C CA . THR A 1 108 ? 0.292 -3.853 -14.673 1.00 96.38 108 THR A CA 1
ATOM 830 C C . THR A 1 108 ? -0.079 -4.833 -15.785 1.00 96.38 108 THR A C 1
ATOM 832 O O . THR A 1 108 ? -1.083 -5.546 -15.688 1.00 96.38 108 THR A O 1
ATOM 835 N N . ASN A 1 109 ? 0.736 -4.921 -16.840 1.00 97.06 109 ASN A N 1
ATOM 836 C CA . ASN A 1 109 ? 0.427 -5.820 -17.957 1.00 97.06 109 ASN A CA 1
ATOM 837 C C . ASN A 1 109 ? 0.405 -7.304 -17.532 1.00 97.06 109 ASN A C 1
ATOM 839 O O . ASN A 1 109 ? -0.410 -8.059 -18.055 1.00 97.06 109 ASN A O 1
ATOM 843 N N . ASP A 1 110 ? 1.214 -7.724 -16.547 1.00 97.31 110 ASP A N 1
ATOM 844 C CA . ASP A 1 110 ? 1.163 -9.091 -15.994 1.00 97.31 110 ASP A CA 1
ATOM 845 C C . ASP A 1 110 ? -0.193 -9.403 -15.336 1.00 97.31 110 ASP A C 1
ATOM 847 O O . ASP A 1 110 ? -0.824 -10.413 -15.662 1.00 97.31 110 ASP A O 1
ATOM 851 N N . TYR A 1 111 ? -0.697 -8.495 -14.492 1.00 96.50 111 TYR A N 1
ATOM 852 C CA . TYR A 1 111 ? -2.011 -8.635 -13.859 1.00 96.50 111 TYR A CA 1
ATOM 853 C C . TYR A 1 111 ? -3.148 -8.585 -14.888 1.00 96.50 111 TYR A C 1
ATOM 855 O O . TYR A 1 111 ? -4.053 -9.422 -14.874 1.00 96.50 111 TYR A O 1
ATOM 863 N N . LEU A 1 112 ? -3.095 -7.636 -15.827 1.00 96.81 112 LEU A N 1
ATOM 864 C CA . LEU A 1 112 ? -4.111 -7.493 -16.872 1.00 96.81 112 LEU A CA 1
ATOM 865 C C . LEU A 1 112 ? -4.140 -8.694 -17.824 1.00 96.81 112 LEU A C 1
ATOM 867 O O . LEU A 1 112 ? -5.220 -9.078 -18.276 1.00 96.81 112 LEU A O 1
ATOM 871 N N . ARG A 1 113 ? -2.994 -9.331 -18.092 1.00 97.62 113 ARG A N 1
ATOM 872 C CA . ARG A 1 113 ? -2.942 -10.589 -18.846 1.00 97.62 113 ARG A CA 1
ATOM 873 C C . ARG A 1 113 ? -3.592 -11.732 -18.084 1.00 97.62 113 ARG A C 1
ATOM 875 O O . ARG A 1 113 ? -4.374 -12.479 -18.667 1.00 97.62 113 ARG A O 1
ATOM 882 N N . TRP A 1 114 ? -3.320 -11.859 -16.786 1.00 96.12 114 TRP A N 1
ATOM 883 C CA . TRP A 1 114 ? -3.998 -12.850 -15.945 1.00 96.12 114 TRP A CA 1
ATOM 884 C C . TRP A 1 114 ? -5.525 -12.662 -15.950 1.00 96.12 114 TRP A C 1
ATOM 886 O O . TRP A 1 114 ? -6.275 -13.637 -16.005 1.00 96.12 114 TRP A O 1
ATOM 896 N N . ARG A 1 115 ? -5.992 -11.409 -16.006 1.00 96.75 115 ARG A N 1
ATOM 897 C CA . ARG A 1 115 ? -7.413 -11.052 -16.165 1.00 96.75 115 ARG A CA 1
ATOM 898 C C . ARG A 1 115 ? -7.945 -11.143 -17.601 1.00 96.75 115 ARG A C 1
ATOM 900 O O . ARG A 1 115 ? -9.111 -10.822 -17.805 1.00 96.75 115 ARG A O 1
ATOM 907 N N . LYS A 1 116 ? -7.135 -11.594 -18.566 1.00 97.19 116 LYS A N 1
ATOM 908 C CA . LYS A 1 116 ? -7.474 -11.717 -19.998 1.00 97.19 116 LYS A CA 1
ATOM 909 C C . LYS A 1 116 ? -7.851 -10.388 -20.678 1.00 97.19 116 LYS A C 1
ATOM 911 O O . LYS A 1 116 ? -8.546 -10.391 -21.684 1.00 97.19 116 LYS A O 1
ATOM 916 N N . VAL A 1 117 ? -7.381 -9.258 -20.142 1.00 96.81 117 VAL A N 1
ATOM 917 C CA . VAL A 1 117 ? -7.576 -7.913 -20.720 1.00 96.81 117 VAL A CA 1
ATOM 918 C C . VAL A 1 117 ? -6.462 -7.570 -21.710 1.00 96.81 117 VAL A C 1
ATOM 920 O O . VAL A 1 117 ? -6.712 -6.962 -22.745 1.00 96.81 117 VAL A O 1
ATOM 923 N N . LYS A 1 118 ? -5.221 -7.969 -21.407 1.00 95.38 118 LYS A N 1
ATOM 924 C CA . LYS A 1 118 ? -4.068 -7.842 -22.312 1.00 95.38 118 LYS A CA 1
ATOM 925 C C . LYS A 1 118 ? -3.576 -9.215 -22.759 1.00 95.38 118 LYS A C 1
ATOM 927 O O . LYS A 1 118 ? -3.684 -10.193 -22.028 1.00 95.38 118 LYS A O 1
ATOM 932 N N . THR A 1 119 ? -2.981 -9.280 -23.943 1.00 96.31 119 THR A N 1
ATOM 933 C CA . THR A 1 119 ? -2.381 -10.512 -24.485 1.00 96.31 119 THR A CA 1
ATOM 934 C C . THR A 1 119 ? -0.949 -10.732 -23.983 1.00 96.31 119 THR A C 1
ATOM 936 O O . THR A 1 119 ? -0.535 -11.868 -23.744 1.00 96.31 119 THR A O 1
ATOM 939 N N . SER A 1 120 ? -0.206 -9.645 -23.752 1.00 97.19 120 SER A N 1
ATOM 940 C CA . SER A 1 120 ? 1.185 -9.654 -23.288 1.00 97.19 120 SER A CA 1
ATOM 941 C C . SER A 1 120 ? 1.316 -9.204 -21.831 1.00 97.19 120 SER A C 1
ATOM 943 O O . SER A 1 120 ? 0.642 -8.271 -21.400 1.00 97.19 120 SER A O 1
ATOM 945 N N . ALA A 1 121 ? 2.222 -9.850 -21.088 1.00 97.31 121 ALA A N 1
ATOM 946 C CA . ALA A 1 121 ? 2.623 -9.461 -19.731 1.00 97.31 121 ALA A CA 1
ATOM 947 C C . ALA A 1 121 ? 3.831 -8.508 -19.715 1.00 97.31 121 ALA A C 1
ATOM 949 O O . ALA A 1 121 ? 4.330 -8.160 -18.646 1.00 97.31 121 ALA A O 1
ATOM 950 N N . LEU A 1 122 ? 4.353 -8.128 -20.882 1.00 98.19 122 LEU A N 1
ATOM 951 C CA . LEU A 1 122 ? 5.555 -7.307 -20.990 1.00 98.19 122 LEU A CA 1
ATOM 952 C C . LEU A 1 122 ? 5.217 -5.827 -20.859 1.00 98.19 122 LEU A C 1
ATOM 954 O O . LEU A 1 122 ? 4.164 -5.380 -21.299 1.00 98.19 122 LEU A O 1
ATOM 958 N N . CYS A 1 123 ? 6.126 -5.060 -20.272 1.00 96.75 123 CYS A N 1
ATOM 959 C CA . CYS A 1 123 ? 6.018 -3.617 -20.183 1.00 96.75 123 CYS A CA 1
ATOM 960 C C . CYS A 1 123 ? 6.223 -2.997 -21.564 1.00 96.75 123 CYS A C 1
ATOM 962 O O . CYS A 1 123 ? 7.257 -3.216 -22.194 1.00 96.75 123 CYS A O 1
ATOM 964 N N . ASP A 1 124 ? 5.303 -2.114 -21.946 1.00 92.75 124 ASP A N 1
ATOM 965 C CA . ASP A 1 124 ? 5.275 -1.435 -23.249 1.00 92.75 124 ASP A CA 1
ATOM 966 C C . ASP A 1 124 ? 6.507 -0.534 -23.514 1.00 92.75 124 ASP A C 1
ATOM 968 O O . ASP A 1 124 ? 6.659 0.018 -24.596 1.00 92.75 124 ASP A O 1
ATOM 972 N N . ARG A 1 125 ? 7.389 -0.336 -22.520 1.00 91.25 125 ARG A N 1
ATOM 973 C CA . ARG A 1 125 ? 8.555 0.565 -22.604 1.00 91.25 125 ARG A CA 1
ATOM 974 C C . ARG A 1 125 ? 9.903 -0.137 -22.614 1.00 91.25 125 ARG A C 1
ATOM 976 O O . ARG A 1 125 ? 10.858 0.411 -23.145 1.00 91.25 125 ARG A O 1
ATOM 983 N N . CYS A 1 126 ? 10.018 -1.280 -21.946 1.00 95.06 126 CYS A N 1
ATOM 984 C CA . CYS A 1 126 ? 11.307 -1.950 -21.744 1.00 95.06 126 CYS A CA 1
ATOM 985 C C . CYS A 1 126 ? 11.257 -3.455 -22.004 1.00 95.06 126 CYS A C 1
ATOM 987 O O . CYS A 1 126 ? 12.249 -4.133 -21.751 1.00 95.06 126 CYS A O 1
ATOM 989 N N . MET A 1 127 ? 10.105 -3.975 -22.441 1.00 96.56 127 MET A N 1
ATOM 990 C CA . MET A 1 127 ? 9.894 -5.371 -22.831 1.00 96.56 127 MET A CA 1
ATOM 991 C C . MET A 1 127 ? 10.220 -6.415 -21.752 1.00 96.56 127 MET A C 1
ATOM 993 O O . MET A 1 127 ? 10.313 -7.602 -22.040 1.00 96.56 127 MET A O 1
ATOM 997 N N . ARG A 1 128 ? 10.342 -6.002 -20.486 1.00 97.38 128 ARG A N 1
ATOM 998 C CA . ARG A 1 128 ? 10.436 -6.905 -19.331 1.00 97.38 128 ARG A CA 1
ATOM 999 C C . ARG A 1 128 ? 9.059 -7.162 -18.743 1.00 97.38 128 ARG A C 1
ATOM 1001 O O . ARG A 1 128 ? 8.151 -6.357 -18.926 1.00 97.38 128 ARG A O 1
ATOM 1008 N N . ARG A 1 129 ? 8.910 -8.265 -18.013 1.00 97.56 129 ARG A N 1
ATOM 1009 C CA . ARG A 1 129 ? 7.661 -8.621 -17.329 1.00 97.56 129 ARG A CA 1
ATOM 1010 C C . ARG A 1 129 ? 7.173 -7.470 -16.436 1.00 97.56 129 ARG A C 1
ATOM 1012 O O . ARG A 1 129 ? 7.921 -6.986 -15.588 1.00 97.56 129 ARG A O 1
ATOM 1019 N N . ASP A 1 130 ? 5.936 -7.024 -16.643 1.00 97.50 130 ASP A N 1
ATOM 1020 C CA . ASP A 1 130 ? 5.370 -5.838 -15.998 1.00 97.50 130 ASP A CA 1
ATOM 1021 C C . ASP A 1 130 ? 4.634 -6.210 -14.710 1.00 97.50 130 ASP A C 1
ATOM 1023 O O . ASP A 1 130 ? 3.442 -6.516 -14.715 1.00 97.50 130 ASP A O 1
ATOM 1027 N N . THR A 1 131 ? 5.354 -6.184 -13.594 1.00 97.12 131 THR A N 1
ATOM 1028 C CA . THR A 1 131 ? 4.819 -6.412 -12.244 1.00 97.12 131 THR A CA 1
ATOM 1029 C C . THR A 1 131 ? 4.958 -5.159 -11.372 1.00 97.12 131 THR A C 1
ATOM 1031 O O . THR A 1 131 ? 5.598 -4.176 -11.760 1.00 97.12 131 THR A O 1
ATOM 1034 N N . ARG A 1 132 ? 4.398 -5.175 -10.155 1.00 96.12 132 ARG A N 1
ATOM 1035 C CA . ARG A 1 132 ? 4.632 -4.094 -9.179 1.00 96.12 132 ARG A CA 1
ATOM 1036 C C . ARG A 1 132 ? 6.118 -3.961 -8.814 1.00 96.12 132 ARG A C 1
ATOM 1038 O O . ARG A 1 132 ? 6.611 -2.847 -8.682 1.00 96.12 132 ARG A O 1
ATOM 1045 N N . GLU A 1 133 ? 6.855 -5.067 -8.724 1.00 96.94 133 GLU A N 1
ATOM 1046 C CA . GLU A 1 133 ? 8.300 -5.082 -8.462 1.00 96.94 133 GLU A CA 1
ATOM 1047 C C . GLU A 1 133 ? 9.063 -4.444 -9.627 1.00 96.94 133 GLU A C 1
ATOM 1049 O O . GLU A 1 133 ? 9.981 -3.652 -9.413 1.00 96.94 133 GLU A O 1
ATOM 1054 N N . HIS A 1 134 ? 8.641 -4.715 -10.868 1.00 97.75 134 HIS A N 1
ATOM 1055 C CA . HIS A 1 134 ? 9.189 -4.044 -12.042 1.00 97.75 134 HIS A CA 1
ATOM 1056 C C . HIS A 1 134 ? 9.010 -2.522 -11.950 1.00 97.75 134 HIS A C 1
ATOM 1058 O O . HIS A 1 134 ? 9.985 -1.792 -12.133 1.00 97.75 134 HIS A O 1
ATOM 1064 N N . ILE A 1 135 ? 7.811 -2.033 -11.614 1.00 96.75 135 ILE A N 1
ATOM 1065 C CA . ILE A 1 135 ? 7.557 -0.594 -11.419 1.00 96.75 135 ILE A CA 1
ATOM 1066 C C . ILE A 1 135 ? 8.482 -0.019 -10.339 1.00 96.75 135 ILE A C 1
ATOM 1068 O O . ILE A 1 135 ? 9.120 1.015 -10.559 1.00 96.75 135 ILE A O 1
ATOM 1072 N N . MET A 1 136 ? 8.570 -0.701 -9.197 1.00 97.31 136 MET A N 1
ATOM 1073 C CA . MET A 1 136 ? 9.240 -0.184 -8.006 1.00 97.31 136 MET A CA 1
ATOM 1074 C C . MET A 1 136 ? 10.760 -0.271 -8.054 1.00 97.31 136 MET A C 1
ATOM 1076 O O . MET A 1 136 ? 11.406 0.554 -7.416 1.00 97.31 136 MET A O 1
ATOM 1080 N N . PHE A 1 137 ? 11.344 -1.201 -8.821 1.00 97.19 137 PHE A N 1
ATOM 1081 C CA . PHE A 1 137 ? 12.790 -1.464 -8.763 1.00 97.19 137 PHE A CA 1
ATOM 1082 C C . PHE A 1 137 ? 13.511 -1.419 -10.110 1.00 97.19 137 PHE A C 1
ATOM 1084 O O . PHE A 1 137 ? 14.730 -1.265 -10.134 1.00 97.19 137 PHE A O 1
ATOM 1091 N N . ALA A 1 138 ? 12.802 -1.512 -11.238 1.00 96.88 138 ALA A N 1
ATOM 1092 C CA . ALA A 1 138 ? 13.465 -1.831 -12.501 1.00 96.88 138 ALA A CA 1
ATOM 1093 C C . ALA A 1 138 ? 13.041 -0.964 -13.699 1.00 96.88 138 ALA A C 1
ATOM 1095 O O . ALA A 1 138 ? 13.864 -0.714 -14.581 1.00 96.88 138 ALA A O 1
ATOM 1096 N N . CYS A 1 139 ? 11.796 -0.494 -13.763 1.00 97.12 139 CYS A N 1
ATOM 1097 C CA . CYS A 1 139 ? 11.220 0.139 -14.948 1.00 97.12 139 CYS A CA 1
ATOM 1098 C C . CYS A 1 139 ? 11.966 1.422 -15.360 1.00 97.12 139 CYS A C 1
ATOM 1100 O O . CYS A 1 139 ? 12.144 2.313 -14.530 1.00 97.12 139 CYS A O 1
ATOM 1102 N N . PRO A 1 140 ? 12.369 1.605 -16.629 1.00 95.88 140 PRO A N 1
ATOM 1103 C CA . PRO A 1 140 ? 12.999 2.854 -17.055 1.00 95.88 140 PRO A CA 1
ATOM 1104 C C . PRO A 1 140 ? 12.091 4.084 -16.885 1.00 95.88 140 PRO A C 1
ATOM 1106 O O . PRO A 1 140 ? 12.599 5.156 -16.575 1.00 95.88 140 PRO A O 1
ATOM 1109 N N . LYS A 1 141 ? 10.757 3.928 -16.996 1.00 93.38 141 LYS A N 1
ATOM 1110 C CA . LYS A 1 141 ? 9.785 5.030 -16.818 1.00 93.38 141 LYS A CA 1
ATOM 1111 C C . LYS A 1 141 ? 9.849 5.644 -15.413 1.00 93.38 141 LYS A C 1
ATOM 1113 O O . LYS A 1 141 ? 9.639 6.837 -15.273 1.00 93.38 141 LYS A O 1
ATOM 1118 N N . THR A 1 142 ? 10.170 4.849 -14.393 1.00 95.50 142 THR A N 1
ATOM 1119 C CA . THR A 1 142 ? 10.234 5.289 -12.988 1.00 95.50 142 THR A CA 1
ATOM 1120 C C . THR A 1 142 ? 11.676 5.470 -12.489 1.00 95.50 142 THR A C 1
ATOM 1122 O O . THR A 1 142 ? 11.920 5.499 -11.284 1.00 95.50 142 THR A O 1
ATOM 1125 N N . LYS A 1 143 ? 12.663 5.562 -13.399 1.00 96.50 143 LYS A N 1
ATOM 1126 C CA . LYS A 1 143 ? 14.098 5.635 -13.060 1.00 96.50 143 LYS A CA 1
ATOM 1127 C C . LYS A 1 143 ? 14.425 6.819 -12.147 1.00 96.50 143 LYS A C 1
ATOM 1129 O O . LYS A 1 143 ? 15.122 6.622 -11.157 1.00 96.50 143 LYS A O 1
ATOM 1134 N N . ASN A 1 144 ? 13.922 8.008 -12.471 1.00 96.50 144 ASN A N 1
ATOM 1135 C CA . ASN A 1 144 ? 14.240 9.229 -11.728 1.00 96.50 144 ASN A CA 1
ATOM 1136 C C . ASN A 1 144 ? 13.659 9.162 -10.311 1.00 96.50 144 ASN A C 1
ATOM 1138 O O . ASN A 1 144 ? 14.398 9.281 -9.343 1.00 96.50 144 ASN A O 1
ATOM 1142 N N . GLN A 1 145 ? 12.381 8.797 -10.185 1.00 96.81 145 GLN A N 1
ATOM 1143 C CA . GLN A 1 145 ? 11.718 8.677 -8.885 1.00 96.81 145 GLN A CA 1
ATOM 1144 C C . GLN A 1 145 ? 12.368 7.605 -8.001 1.00 96.81 145 GLN A C 1
ATOM 1146 O O . GLN A 1 145 ? 12.445 7.772 -6.787 1.00 96.81 145 GLN A O 1
ATOM 1151 N N . ARG A 1 146 ? 12.868 6.505 -8.584 1.00 97.50 146 ARG A N 1
ATOM 1152 C CA . ARG A 1 146 ? 13.651 5.514 -7.828 1.00 97.50 146 ARG A CA 1
ATOM 1153 C C . ARG A 1 146 ? 14.992 6.055 -7.351 1.00 97.50 146 ARG A C 1
ATOM 1155 O O . ARG A 1 146 ? 15.416 5.695 -6.258 1.00 97.50 146 ARG A O 1
ATOM 1162 N N . ALA A 1 147 ? 15.674 6.857 -8.168 1.00 97.88 147 ALA A N 1
ATOM 1163 C CA . ALA A 1 147 ? 16.934 7.476 -7.772 1.00 97.88 147 ALA A CA 1
ATOM 1164 C C . ALA A 1 147 ? 16.721 8.449 -6.603 1.00 97.88 147 ALA A C 1
ATOM 1166 O O . ALA A 1 147 ? 17.506 8.433 -5.658 1.00 97.88 147 ALA A O 1
ATOM 1167 N N . ASP A 1 148 ? 15.634 9.222 -6.629 1.00 96.94 148 ASP A N 1
ATOM 1168 C CA . ASP A 1 148 ? 15.270 10.130 -5.538 1.00 96.94 148 ASP A CA 1
ATOM 1169 C C . ASP A 1 148 ? 14.896 9.353 -4.272 1.00 96.94 148 ASP A C 1
ATOM 1171 O O . ASP A 1 148 ? 15.469 9.599 -3.211 1.00 96.94 148 ASP A O 1
ATOM 1175 N N . LEU A 1 149 ? 14.054 8.315 -4.392 1.00 97.31 149 LEU A N 1
ATOM 1176 C CA . LEU A 1 149 ? 13.744 7.414 -3.277 1.00 97.31 149 LEU A CA 1
ATOM 1177 C C . LEU A 1 149 ? 15.025 6.833 -2.658 1.00 97.31 149 LEU A C 1
ATOM 1179 O O . LEU A 1 149 ? 15.182 6.846 -1.440 1.00 97.31 149 LEU A O 1
ATOM 1183 N N . LEU A 1 150 ? 15.956 6.349 -3.484 1.00 97.56 150 LEU A N 1
ATOM 1184 C CA . LEU A 1 150 ? 17.211 5.760 -3.020 1.00 97.56 150 LEU A CA 1
ATOM 1185 C C . LEU A 1 150 ? 18.066 6.754 -2.222 1.00 97.56 150 LEU A C 1
ATOM 1187 O O . LEU A 1 150 ? 18.647 6.360 -1.212 1.00 97.56 150 LEU A O 1
ATOM 1191 N N . LYS A 1 151 ? 18.134 8.017 -2.657 1.00 97.19 151 LYS A N 1
ATOM 1192 C CA . LYS A 1 151 ? 18.840 9.082 -1.929 1.00 97.19 151 LYS A CA 1
ATOM 1193 C C . LYS A 1 151 ? 18.163 9.396 -0.598 1.00 97.19 151 LYS A C 1
ATOM 1195 O O . LYS A 1 151 ? 18.846 9.603 0.396 1.00 97.19 151 LYS A O 1
ATOM 1200 N N . GLU A 1 152 ? 16.834 9.410 -0.582 1.00 96.00 152 GLU A N 1
ATOM 1201 C CA . GLU A 1 152 ? 16.050 9.816 0.584 1.00 96.00 152 GLU A CA 1
ATOM 1202 C C . GLU A 1 152 ? 15.971 8.763 1.698 1.00 96.00 152 GLU A C 1
ATOM 1204 O O . GLU A 1 152 ? 15.846 9.139 2.860 1.00 96.00 152 GLU A O 1
ATOM 1209 N N . VAL A 1 153 ? 15.953 7.467 1.363 1.00 96.12 153 VAL A N 1
ATOM 1210 C CA . VAL A 1 153 ? 15.698 6.383 2.345 1.00 96.12 153 VAL A CA 1
ATOM 1211 C C . VAL A 1 153 ? 16.809 5.327 2.386 1.00 96.12 153 VAL A C 1
ATOM 1213 O O . VAL A 1 153 ? 16.795 4.402 3.198 1.00 96.12 153 VAL A O 1
ATOM 1216 N N . GLY A 1 154 ? 17.796 5.434 1.497 1.00 96.38 154 GLY A N 1
ATOM 1217 C CA . GLY A 1 154 ? 18.903 4.491 1.404 1.00 96.38 154 GLY A CA 1
ATOM 1218 C C . GLY A 1 154 ? 18.530 3.137 0.786 1.00 96.38 154 GLY A C 1
ATOM 1219 O O . GLY A 1 154 ? 17.369 2.740 0.653 1.00 96.38 154 GLY A O 1
ATOM 1220 N N . ARG A 1 155 ? 19.564 2.381 0.395 1.00 94.75 155 ARG A N 1
ATOM 1221 C CA . ARG A 1 155 ? 19.426 1.150 -0.407 1.00 94.75 155 ARG A CA 1
ATOM 1222 C C . ARG A 1 155 ? 18.600 0.060 0.270 1.00 94.75 155 ARG A C 1
ATOM 1224 O O . ARG A 1 155 ? 17.818 -0.613 -0.399 1.00 94.75 155 ARG A O 1
ATOM 1231 N N . ARG A 1 156 ? 18.776 -0.125 1.581 1.00 94.56 156 ARG A N 1
ATOM 1232 C CA . ARG A 1 156 ? 18.101 -1.188 2.340 1.00 94.56 156 ARG A CA 1
ATOM 1233 C C . ARG A 1 156 ? 16.583 -1.017 2.306 1.00 94.56 156 ARG A C 1
ATOM 1235 O O . ARG A 1 156 ? 15.876 -1.960 1.979 1.00 94.56 156 ARG A O 1
ATOM 1242 N N . GLN A 1 157 ? 16.091 0.188 2.594 1.00 94.88 157 GLN A N 1
ATOM 1243 C CA . GLN A 1 157 ? 14.654 0.464 2.600 1.00 94.88 157 GLN A CA 1
ATOM 1244 C C . GLN A 1 157 ? 14.106 0.538 1.169 1.00 94.88 157 GLN A C 1
ATOM 1246 O O . GLN A 1 157 ? 13.091 -0.085 0.870 1.00 94.88 157 GLN A O 1
ATOM 1251 N N . ALA A 1 158 ? 14.820 1.202 0.251 1.00 95.62 158 ALA A N 1
ATOM 1252 C CA . ALA A 1 158 ? 14.379 1.402 -1.132 1.00 95.62 158 ALA A CA 1
ATOM 1253 C C . ALA A 1 158 ? 14.256 0.114 -1.970 1.00 95.62 158 ALA A C 1
ATOM 1255 O O . ALA A 1 158 ? 13.680 0.156 -3.053 1.00 95.62 158 ALA A O 1
ATOM 1256 N N . SER A 1 159 ? 14.793 -1.019 -1.506 1.00 95.31 159 SER A N 1
ATOM 1257 C CA . SER A 1 159 ? 14.796 -2.296 -2.240 1.00 95.31 159 SER A CA 1
ATOM 1258 C C . SER A 1 159 ? 13.754 -3.312 -1.758 1.00 95.31 159 SER A C 1
ATOM 1260 O O . SER A 1 159 ? 13.683 -4.409 -2.307 1.00 95.31 159 SER A O 1
ATOM 1262 N N . SER A 1 160 ? 12.918 -2.969 -0.769 1.00 96.19 160 SER A N 1
ATOM 1263 C CA . SER A 1 160 ? 11.945 -3.902 -0.189 1.00 96.19 160 SER A CA 1
ATOM 1264 C C . SER A 1 160 ? 10.526 -3.345 -0.195 1.00 96.19 160 SER A C 1
ATOM 1266 O O . SER A 1 160 ? 10.221 -2.365 0.481 1.00 96.19 160 SER A O 1
ATOM 1268 N N . LEU A 1 161 ? 9.618 -4.028 -0.903 1.00 96.31 161 LEU A N 1
ATOM 1269 C CA . LEU A 1 161 ? 8.185 -3.712 -0.866 1.00 96.31 161 LEU A CA 1
ATOM 1270 C C . LEU A 1 161 ? 7.602 -3.867 0.542 1.00 96.31 161 LEU A C 1
ATOM 1272 O O . LEU A 1 161 ? 6.758 -3.070 0.939 1.00 96.31 161 LEU A O 1
ATOM 1276 N N . ALA A 1 162 ? 8.051 -4.876 1.293 1.00 95.81 162 ALA A N 1
ATOM 1277 C CA . ALA A 1 162 ? 7.580 -5.117 2.651 1.00 95.81 162 ALA A CA 1
ATOM 1278 C C . ALA A 1 162 ? 7.973 -3.976 3.602 1.00 95.81 162 ALA A C 1
ATOM 1280 O O . ALA A 1 162 ? 7.207 -3.641 4.496 1.00 95.81 162 ALA A O 1
ATOM 1281 N N . ILE A 1 163 ? 9.117 -3.325 3.383 1.00 96.38 163 ILE A N 1
ATOM 1282 C CA . ILE A 1 163 ? 9.500 -2.146 4.169 1.00 96.38 163 ILE A CA 1
ATOM 1283 C C . ILE A 1 163 ? 8.720 -0.918 3.680 1.00 96.38 163 ILE A C 1
ATOM 1285 O O . ILE A 1 163 ? 8.006 -0.281 4.450 1.00 96.38 163 ILE A O 1
ATOM 1289 N N . LEU A 1 164 ? 8.788 -0.625 2.378 1.00 97.19 164 LEU A N 1
ATOM 1290 C CA . LEU A 1 164 ? 8.209 0.587 1.788 1.00 97.19 164 LEU A CA 1
ATOM 1291 C C . LEU A 1 164 ? 6.691 0.707 1.964 1.00 97.19 164 LEU A C 1
ATOM 1293 O O . LEU A 1 164 ? 6.179 1.818 2.053 1.00 97.19 164 LEU A O 1
ATOM 1297 N N . LEU A 1 165 ? 5.964 -0.414 1.966 1.00 96.81 165 LEU A N 1
ATOM 1298 C CA . LEU A 1 165 ? 4.497 -0.424 1.967 1.00 96.81 165 LEU A CA 1
ATOM 1299 C C . LEU A 1 165 ? 3.868 -0.681 3.347 1.00 96.81 165 LEU A C 1
ATOM 1301 O O . LEU A 1 165 ? 2.643 -0.812 3.425 1.00 96.81 165 LEU A O 1
ATOM 1305 N N . ASN A 1 166 ? 4.675 -0.761 4.413 1.00 96.19 166 ASN A N 1
ATOM 1306 C CA . ASN A 1 166 ? 4.197 -0.967 5.788 1.00 96.19 166 ASN A CA 1
ATOM 1307 C C . ASN A 1 166 ? 4.624 0.133 6.769 1.00 96.19 166 ASN A C 1
ATOM 1309 O O . ASN A 1 166 ? 4.201 0.093 7.920 1.00 96.19 166 ASN A O 1
ATOM 1313 N N . ASP A 1 167 ? 5.386 1.126 6.312 1.00 95.00 167 ASP A N 1
ATOM 1314 C CA . ASP A 1 167 ? 5.774 2.297 7.097 1.00 95.00 167 ASP A CA 1
ATOM 1315 C C . ASP A 1 167 ? 5.104 3.573 6.557 1.00 95.00 167 ASP A C 1
ATOM 1317 O O . ASP A 1 167 ? 5.143 3.849 5.357 1.00 95.00 167 ASP A O 1
ATOM 1321 N N . GLY A 1 168 ? 4.480 4.364 7.435 1.00 91.12 168 GLY A N 1
ATOM 1322 C CA . GLY A 1 168 ? 3.717 5.553 7.032 1.00 91.12 168 GLY A CA 1
ATOM 1323 C C . GLY A 1 168 ? 4.570 6.666 6.407 1.00 91.12 168 GLY A C 1
ATOM 1324 O O . GLY A 1 168 ? 4.099 7.362 5.500 1.00 91.12 168 GLY A O 1
ATOM 1325 N N . GLY A 1 169 ? 5.824 6.815 6.843 1.00 89.94 169 GLY A N 1
ATOM 1326 C CA . GLY A 1 169 ? 6.769 7.787 6.291 1.00 89.94 169 GLY A CA 1
ATOM 1327 C C . GLY A 1 169 ? 7.288 7.372 4.913 1.00 89.94 169 GLY A C 1
ATOM 1328 O O . GLY A 1 169 ? 7.402 8.203 4.005 1.00 89.94 169 GLY A O 1
ATOM 1329 N N . LEU A 1 170 ? 7.537 6.075 4.720 1.00 95.88 170 LEU A N 1
ATOM 1330 C CA . LEU A 1 170 ? 8.040 5.524 3.459 1.00 95.88 170 LEU A CA 1
ATOM 1331 C C . LEU A 1 170 ? 6.948 5.355 2.398 1.00 95.88 170 LEU A C 1
ATOM 1333 O O . LEU A 1 170 ? 7.223 5.551 1.211 1.00 95.88 170 LEU A O 1
ATOM 1337 N N . VAL A 1 171 ? 5.707 5.058 2.801 1.00 95.94 171 VAL A N 1
ATOM 1338 C CA . VAL A 1 171 ? 4.575 4.836 1.884 1.00 95.94 171 VAL A CA 1
ATOM 1339 C C . VAL A 1 171 ? 4.390 6.012 0.933 1.00 95.94 171 VAL A C 1
ATOM 1341 O O . VAL A 1 171 ? 4.257 5.808 -0.273 1.00 95.94 171 VAL A O 1
ATOM 1344 N N . LYS A 1 172 ? 4.438 7.252 1.433 1.00 93.75 172 LYS A N 1
ATOM 1345 C CA . LYS A 1 172 ? 4.271 8.447 0.588 1.00 93.75 172 LYS A CA 1
ATOM 1346 C C . LYS A 1 172 ? 5.349 8.526 -0.496 1.00 93.75 172 LYS A C 1
ATOM 1348 O O . LYS A 1 172 ? 5.043 8.835 -1.646 1.00 93.75 172 LYS A O 1
ATOM 1353 N N . LYS A 1 173 ? 6.595 8.191 -0.155 1.00 95.19 173 LYS A N 1
ATOM 1354 C CA . LYS A 1 173 ? 7.734 8.186 -1.088 1.00 95.19 173 LYS A CA 1
ATOM 1355 C C . LYS A 1 173 ? 7.612 7.049 -2.106 1.00 95.19 173 LYS A C 1
ATOM 1357 O O . LYS A 1 173 ? 7.799 7.264 -3.302 1.00 95.19 173 LYS A O 1
ATOM 1362 N N . ALA A 1 174 ? 7.203 5.862 -1.662 1.00 96.38 174 ALA A N 1
ATOM 1363 C CA . ALA A 1 174 ? 6.946 4.721 -2.537 1.00 96.38 174 ALA A CA 1
ATOM 1364 C C . ALA A 1 174 ? 5.814 5.003 -3.542 1.00 96.38 174 ALA A C 1
ATOM 1366 O O . ALA A 1 174 ? 5.922 4.664 -4.723 1.00 96.38 174 ALA A O 1
ATOM 1367 N N . LEU A 1 175 ? 4.751 5.679 -3.098 1.00 95.81 175 LEU A N 1
ATOM 1368 C CA . LEU A 1 175 ? 3.631 6.060 -3.955 1.00 95.81 175 LEU A CA 1
ATOM 1369 C C . LEU A 1 175 ? 4.041 7.049 -5.048 1.00 95.81 175 LEU A C 1
ATOM 1371 O O . LEU A 1 175 ? 3.533 6.920 -6.156 1.00 95.81 175 LEU A O 1
ATOM 1375 N N . LYS A 1 176 ? 4.996 7.959 -4.802 1.00 94.25 176 LYS A N 1
ATOM 1376 C CA . LYS A 1 176 ? 5.547 8.836 -5.856 1.00 94.25 176 LYS A CA 1
ATOM 1377 C C . LYS A 1 176 ? 6.192 8.032 -6.992 1.00 94.25 176 LYS A C 1
ATOM 1379 O O . LYS A 1 176 ? 5.969 8.333 -8.164 1.00 94.25 176 LYS A O 1
ATOM 1384 N N . VAL A 1 177 ? 6.940 6.973 -6.662 1.00 95.94 177 VAL A N 1
ATOM 1385 C CA . VAL A 1 177 ? 7.541 6.072 -7.664 1.00 95.94 177 VAL A CA 1
ATOM 1386 C C . VAL A 1 177 ? 6.461 5.375 -8.484 1.00 95.94 177 VAL A C 1
ATOM 1388 O O . VAL A 1 177 ? 6.520 5.369 -9.714 1.00 95.94 177 VAL A O 1
ATOM 1391 N N . ALA A 1 178 ? 5.462 4.800 -7.816 1.00 95.81 178 ALA A N 1
ATOM 1392 C CA . ALA A 1 178 ? 4.390 4.080 -8.492 1.00 95.81 178 ALA A CA 1
ATOM 1393 C C . ALA A 1 178 ? 3.485 5.008 -9.319 1.00 95.81 178 ALA A C 1
ATOM 1395 O O . ALA A 1 178 ? 3.111 4.654 -10.436 1.00 95.81 178 ALA A O 1
ATOM 1396 N N . ALA A 1 179 ? 3.174 6.206 -8.820 1.00 94.44 179 ALA A N 1
ATOM 1397 C CA . ALA A 1 179 ? 2.345 7.189 -9.511 1.00 94.44 179 ALA A CA 1
ATOM 1398 C C . ALA A 1 179 ? 2.971 7.625 -10.842 1.00 94.44 179 ALA A C 1
ATOM 1400 O O . ALA A 1 179 ? 2.265 7.742 -11.837 1.00 94.44 179 ALA A O 1
ATOM 1401 N N . ALA A 1 180 ? 4.302 7.731 -10.921 1.00 92.50 180 ALA A N 1
ATOM 1402 C CA . ALA A 1 180 ? 4.997 8.045 -12.173 1.00 92.50 180 ALA A CA 1
ATOM 1403 C C . ALA A 1 180 ? 4.772 7.006 -13.295 1.00 92.50 180 ALA A C 1
ATOM 1405 O O . ALA A 1 180 ? 5.006 7.292 -14.473 1.00 92.50 180 ALA A O 1
ATOM 1406 N N . ARG A 1 181 ? 4.308 5.788 -12.972 1.00 91.12 181 ARG A N 1
ATOM 1407 C CA . ARG A 1 181 ? 3.947 4.778 -13.978 1.00 91.12 181 ARG A CA 1
ATOM 1408 C C . ARG A 1 181 ? 2.589 5.050 -14.628 1.00 91.12 181 ARG A C 1
ATOM 1410 O O . ARG A 1 181 ? 2.450 4.735 -15.819 1.00 91.12 181 ARG A O 1
ATOM 1417 N N . PHE A 1 182 ? 1.629 5.577 -13.873 1.00 88.81 182 PHE A N 1
ATOM 1418 C CA . PHE A 1 182 ? 0.214 5.647 -14.232 1.00 88.81 182 PHE A CA 1
ATOM 1419 C C . PHE A 1 182 ? -0.249 7.096 -14.292 1.00 88.81 182 PHE A C 1
ATOM 1421 O O . PHE A 1 182 ? -0.306 7.788 -13.279 1.00 88.81 182 PHE A O 1
ATOM 1428 N N . ASP A 1 183 ? -0.640 7.536 -15.479 1.00 81.25 183 ASP A N 1
ATOM 1429 C CA . ASP A 1 183 ? -0.922 8.950 -15.708 1.00 81.25 183 ASP A CA 1
ATOM 1430 C C . ASP A 1 183 ? -2.158 9.425 -14.909 1.00 81.25 183 ASP A C 1
ATOM 1432 O O . ASP A 1 183 ? -2.203 10.568 -14.478 1.00 81.25 183 ASP A O 1
ATOM 1436 N N . CYS A 1 184 ? -3.091 8.524 -14.566 1.00 81.62 184 CYS A N 1
ATOM 1437 C CA . CYS A 1 184 ? -4.242 8.809 -13.693 1.00 81.62 184 CYS A CA 1
ATOM 1438 C C . CYS A 1 184 ? -3.894 9.098 -12.218 1.00 81.62 184 CYS A C 1
ATOM 1440 O O . CYS A 1 184 ? -4.765 9.521 -11.459 1.00 81.62 184 CYS A O 1
ATOM 1442 N N . TYR A 1 185 ? -2.649 8.852 -11.798 1.00 81.75 185 TYR A N 1
ATOM 1443 C CA . TYR A 1 185 ? -2.139 9.196 -10.465 1.00 81.75 185 TYR A CA 1
ATOM 1444 C C . TYR A 1 185 ? -1.124 10.343 -10.501 1.00 81.75 185 TYR A C 1
ATOM 1446 O O . TYR A 1 185 ? -0.591 10.711 -9.452 1.00 81.75 185 TYR A O 1
ATOM 1454 N N . ARG A 1 186 ? -0.852 10.910 -11.683 1.00 66.88 186 ARG A N 1
ATOM 1455 C CA . ARG A 1 186 ? -0.028 12.105 -11.839 1.00 66.88 186 ARG A CA 1
ATOM 1456 C C . ARG A 1 186 ? -0.869 13.305 -11.409 1.00 66.88 186 ARG A C 1
ATOM 1458 O O . ARG A 1 186 ? -1.664 13.821 -12.179 1.00 66.88 186 ARG A O 1
ATOM 1465 N N . TRP A 1 187 ? -0.748 13.680 -10.143 1.00 58.06 187 TRP A N 1
ATOM 1466 C CA . TRP A 1 187 ? -1.290 14.943 -9.665 1.00 58.06 187 TRP A CA 1
ATOM 1467 C C . TRP A 1 187 ? -0.417 16.066 -10.217 1.00 58.06 187 TRP A C 1
ATOM 1469 O O . TRP A 1 187 ? 0.789 16.067 -9.967 1.00 58.06 187 TRP A O 1
ATOM 1479 N N . ASP A 1 188 ? -1.010 16.986 -10.974 1.00 47.00 188 ASP A N 1
ATOM 1480 C CA . ASP A 1 188 ? -0.372 18.268 -11.246 1.00 47.00 188 ASP A CA 1
ATOM 1481 C C . ASP A 1 188 ? -0.306 19.038 -9.923 1.00 47.00 188 ASP A C 1
ATOM 1483 O O . ASP A 1 188 ? -1.297 19.150 -9.201 1.00 47.00 188 ASP A O 1
ATOM 1487 N N . GLU A 1 189 ? 0.875 19.551 -9.581 1.00 43.41 189 GLU A N 1
ATOM 1488 C CA . GLU A 1 189 ? 1.130 20.375 -8.391 1.00 43.41 189 GLU A CA 1
ATOM 1489 C C . GLU A 1 189 ? 0.496 21.775 -8.506 1.00 43.41 189 GLU A C 1
ATOM 1491 O O . GLU A 1 189 ? 1.017 22.748 -7.966 1.00 43.41 189 GLU A O 1
ATOM 1496 N N . THR A 1 190 ? -0.618 21.928 -9.225 1.00 35.38 190 THR A N 1
ATOM 1497 C CA . THR A 1 190 ? -1.355 23.188 -9.208 1.00 35.38 190 THR A CA 1
ATOM 1498 C C . THR A 1 190 ? -2.055 23.303 -7.857 1.00 35.38 190 THR A C 1
ATOM 1500 O O . THR A 1 190 ? -2.878 22.435 -7.541 1.00 35.38 190 THR A O 1
ATOM 1503 N N . PRO A 1 191 ? -1.758 24.336 -7.048 1.00 37.16 191 PRO A N 1
ATOM 1504 C CA . PRO A 1 191 ? -2.485 24.559 -5.814 1.00 37.16 191 PRO A CA 1
ATOM 1505 C C . PRO A 1 191 ? -3.952 24.760 -6.184 1.00 37.16 191 PRO A C 1
ATOM 1507 O O . PRO A 1 191 ? -4.290 25.628 -6.988 1.00 37.16 191 PRO A O 1
ATOM 1510 N N . THR A 1 192 ? -4.825 23.915 -5.642 1.00 42.09 192 THR A N 1
ATOM 1511 C CA . THR A 1 192 ? -6.266 24.139 -5.723 1.00 42.09 192 THR A CA 1
ATOM 1512 C C . THR A 1 192 ? -6.546 25.530 -5.155 1.00 42.09 192 THR A C 1
ATOM 1514 O O . THR A 1 192 ? -6.169 25.765 -4.002 1.00 42.09 192 THR A O 1
ATOM 1517 N N . PRO A 1 193 ? -7.173 26.450 -5.913 1.00 40.06 193 PRO A N 1
ATOM 1518 C CA . PRO A 1 193 ? -7.688 27.679 -5.334 1.00 40.06 193 PRO A CA 1
ATOM 1519 C C . PRO A 1 193 ? -8.637 27.286 -4.210 1.00 40.06 193 PRO A C 1
ATOM 1521 O O . PRO A 1 193 ? -9.442 26.373 -4.393 1.00 40.06 193 PRO A O 1
ATOM 1524 N N . ASP A 1 194 ? -8.463 27.938 -3.064 1.00 44.28 194 ASP A N 1
ATOM 1525 C CA . ASP A 1 194 ? -9.215 27.776 -1.824 1.00 44.28 194 ASP A CA 1
ATOM 1526 C C . ASP A 1 194 ? -10.695 27.449 -2.092 1.00 44.28 194 ASP A C 1
ATOM 1528 O O . ASP A 1 194 ? -11.519 28.319 -2.382 1.00 44.28 194 ASP A O 1
ATOM 1532 N N . ALA A 1 195 ? -11.020 26.153 -2.072 1.00 40.97 195 ALA A N 1
ATOM 1533 C CA . ALA A 1 195 ? -12.391 25.686 -2.105 1.00 40.97 195 ALA A CA 1
ATOM 1534 C C . ALA A 1 195 ? -12.929 25.918 -0.698 1.00 40.97 195 ALA A C 1
ATOM 1536 O O . ALA A 1 195 ? -12.676 25.132 0.216 1.00 40.97 195 ALA A O 1
ATOM 1537 N N . GLY A 1 196 ? -13.599 27.061 -0.566 1.00 34.50 196 GLY A N 1
ATOM 1538 C CA . GLY A 1 196 ? -14.033 27.655 0.680 1.00 34.50 196 GLY A CA 1
ATOM 1539 C C . GLY A 1 196 ? -14.616 26.680 1.698 1.00 34.50 196 GLY A C 1
ATOM 1540 O O . GLY A 1 196 ? -15.296 25.700 1.391 1.00 34.50 196 GLY A O 1
ATOM 1541 N N . ALA A 1 197 ? -14.337 27.033 2.947 1.00 43.91 197 ALA A N 1
ATOM 1542 C CA . ALA A 1 197 ? -14.838 26.442 4.169 1.00 43.91 197 ALA A CA 1
ATOM 1543 C C . ALA A 1 197 ? -16.283 25.920 4.065 1.00 43.91 197 ALA A C 1
ATOM 1545 O O . ALA A 1 197 ? -17.248 26.672 4.179 1.00 43.91 197 ALA A O 1
ATOM 1546 N N . VAL A 1 198 ? -16.429 24.597 4.002 1.00 34.19 198 VAL A N 1
ATOM 1547 C CA . VAL A 1 198 ? -17.593 23.915 4.573 1.00 34.19 198 VAL A CA 1
ATOM 1548 C C . VAL A 1 198 ? -17.132 23.316 5.893 1.00 34.19 198 VAL A C 1
ATOM 1550 O O . VAL A 1 198 ? -16.487 22.269 5.944 1.00 34.19 198 VAL A O 1
ATOM 1553 N N . ARG A 1 199 ? -17.436 24.024 6.984 1.00 38.50 199 ARG A N 1
ATOM 1554 C CA . ARG A 1 199 ? -17.285 23.515 8.350 1.00 38.50 199 ARG A CA 1
ATOM 1555 C C . ARG A 1 199 ? -18.275 22.364 8.548 1.00 38.50 199 ARG A C 1
ATOM 1557 O O . ARG A 1 199 ? -19.420 22.583 8.923 1.00 38.50 199 ARG A O 1
ATOM 1564 N N . SER A 1 200 ? -17.835 21.134 8.306 1.00 35.97 200 SER A N 1
ATOM 1565 C CA . SER A 1 200 ? -18.487 19.945 8.855 1.00 35.97 200 SER A CA 1
ATOM 1566 C C . SER A 1 200 ? -17.973 19.764 10.279 1.00 35.97 200 SER A C 1
ATOM 1568 O O . SER A 1 200 ? -16.885 19.228 10.483 1.00 35.97 200 SER A O 1
ATOM 1570 N N . GLY A 1 201 ? -18.743 20.241 11.257 1.00 39.50 201 GLY A N 1
ATOM 1571 C CA . GLY A 1 201 ? -18.479 20.017 12.674 1.00 39.50 201 GLY A CA 1
ATOM 1572 C C . GLY A 1 201 ? -18.522 18.527 12.999 1.00 39.50 201 GLY A C 1
ATOM 1573 O O . GLY A 1 201 ? -19.591 17.944 13.158 1.00 39.50 201 GLY A O 1
ATOM 1574 N N . ARG A 1 202 ? -17.346 17.913 13.094 1.00 34.19 202 ARG A N 1
ATOM 1575 C CA . ARG A 1 202 ? -17.139 16.660 13.810 1.00 34.19 202 ARG A CA 1
ATOM 1576 C C . ARG A 1 202 ? -15.929 16.890 14.699 1.00 34.19 202 ARG A C 1
ATOM 1578 O O . ARG A 1 202 ? -14.812 17.001 14.209 1.00 34.19 202 ARG A O 1
ATOM 1585 N N . THR A 1 203 ? -16.183 17.083 15.985 1.00 32.38 203 THR A N 1
ATOM 1586 C CA . THR A 1 203 ? -15.139 17.085 17.003 1.00 32.38 203 THR A CA 1
ATOM 1587 C C . THR A 1 203 ? -14.623 15.657 17.097 1.00 32.38 203 THR A C 1
ATOM 1589 O O . THR A 1 203 ? -15.291 14.789 17.655 1.00 32.38 203 THR A O 1
ATOM 1592 N N . ASP A 1 204 ? -13.484 15.395 16.463 1.00 33.47 204 ASP A N 1
ATOM 1593 C CA . ASP A 1 204 ? -12.707 14.200 16.753 1.00 33.47 204 ASP A CA 1
ATOM 1594 C C . ASP A 1 204 ? -12.031 14.451 18.103 1.00 33.47 204 ASP A C 1
ATOM 1596 O O . ASP A 1 204 ? -11.142 15.294 18.217 1.00 33.47 204 ASP A O 1
ATOM 1600 N N . GLU A 1 205 ? -12.527 13.773 19.137 1.00 36.47 205 GLU A N 1
ATOM 1601 C CA . GLU A 1 205 ? -11.844 13.669 20.421 1.00 36.47 205 GLU A CA 1
ATOM 1602 C C . GLU A 1 205 ? -10.449 13.090 20.172 1.00 36.47 205 GLU A C 1
ATOM 1604 O O . GLU A 1 205 ? -10.270 12.047 19.535 1.00 36.47 205 GLU A O 1
ATOM 1609 N N . GLU A 1 206 ? -9.453 13.838 20.621 1.00 35.56 206 GLU A N 1
ATOM 1610 C CA . GLU A 1 206 ? -8.040 13.538 20.494 1.00 35.56 206 GLU A CA 1
ATOM 1611 C C . GLU A 1 206 ? -7.711 12.353 21.420 1.00 35.56 206 GLU A C 1
ATOM 1613 O O . GLU A 1 206 ? -7.381 12.524 22.589 1.00 35.56 206 GLU A O 1
ATOM 1618 N N . GLU A 1 207 ? -7.871 11.120 20.921 1.00 38.91 207 GLU A N 1
ATOM 1619 C CA . GLU A 1 207 ? -7.392 9.911 21.602 1.00 38.91 207 GLU A CA 1
ATOM 1620 C C . GLU A 1 207 ? -5.851 9.923 21.585 1.00 38.91 207 GLU A C 1
ATOM 1622 O O . GLU A 1 207 ? -5.205 9.493 20.622 1.00 38.91 207 GLU A O 1
ATOM 1627 N N . THR A 1 208 ? -5.252 10.435 22.659 1.00 32.84 208 THR A N 1
ATOM 1628 C CA . THR A 1 208 ? -3.851 10.201 23.010 1.00 32.84 208 THR A CA 1
ATOM 1629 C C . THR A 1 208 ? -3.688 8.721 23.376 1.00 32.84 208 THR A C 1
ATOM 1631 O O . THR A 1 208 ? -3.942 8.295 24.499 1.00 32.84 208 THR A O 1
ATOM 1634 N N . GLU A 1 209 ? -3.305 7.892 22.398 1.00 40.31 209 GLU A N 1
ATOM 1635 C CA . GLU A 1 209 ? -2.842 6.523 22.659 1.00 40.31 209 GLU A CA 1
ATOM 1636 C C . GLU A 1 209 ? -1.506 6.626 23.418 1.00 40.31 209 GLU A C 1
ATOM 1638 O O . GLU A 1 209 ? -0.466 6.866 22.809 1.00 40.31 209 GLU A O 1
ATOM 1643 N N . GLY A 1 210 ? -1.553 6.487 24.748 1.00 32.00 210 GLY A N 1
ATOM 1644 C CA . GLY A 1 210 ? -0.371 6.293 25.582 1.00 32.00 210 GLY A CA 1
ATOM 1645 C C . GLY A 1 210 ? 0.407 5.067 25.111 1.00 32.00 210 GLY A C 1
ATOM 1646 O O . GLY A 1 210 ? -0.149 3.976 24.959 1.00 32.00 210 GLY A O 1
ATOM 1647 N N . GLU A 1 211 ? 1.683 5.276 24.818 1.00 38.81 211 GLU A N 1
ATOM 1648 C CA . GLU A 1 211 ? 2.649 4.218 24.565 1.00 38.81 211 GLU A CA 1
ATOM 1649 C C . GLU A 1 211 ? 2.941 3.530 25.904 1.00 38.81 211 GLU A C 1
ATOM 1651 O O . GLU A 1 211 ? 3.518 4.137 26.798 1.00 38.81 211 GLU A O 1
ATOM 1656 N N . GLU A 1 212 ? 2.514 2.277 26.063 1.00 39.19 212 GLU A N 1
ATOM 1657 C CA . GLU A 1 212 ? 3.020 1.416 27.133 1.00 39.19 212 GLU A CA 1
ATOM 1658 C C . GLU A 1 212 ? 4.116 0.527 26.541 1.00 39.19 212 GLU A C 1
ATOM 1660 O O . GLU A 1 212 ? 3.865 -0.335 25.689 1.00 39.19 212 GLU A O 1
ATOM 1665 N N . GLU A 1 213 ? 5.346 0.807 26.969 1.00 37.84 213 GLU A N 1
ATOM 1666 C CA . GLU A 1 213 ? 6.512 -0.050 26.807 1.00 37.84 213 GLU A CA 1
ATOM 1667 C C . GLU A 1 213 ? 6.287 -1.341 27.608 1.00 37.84 213 GLU A C 1
ATOM 1669 O O . GLU A 1 213 ? 5.945 -1.314 28.788 1.00 37.84 213 GLU A O 1
ATOM 1674 N N . GLU A 1 214 ? 6.438 -2.493 26.951 1.00 36.12 214 GLU A N 1
ATOM 1675 C CA . GLU A 1 214 ? 6.391 -3.798 27.610 1.00 36.12 214 GLU A CA 1
ATOM 1676 C C . GLU A 1 214 ? 7.706 -3.973 28.390 1.00 36.12 214 GLU A C 1
ATOM 1678 O O . GLU A 1 214 ? 8.744 -4.319 27.824 1.00 36.12 214 GLU A O 1
ATOM 1683 N N . GLU A 1 215 ? 7.662 -3.673 29.688 1.00 32.75 215 GLU A N 1
ATOM 1684 C CA . GLU A 1 215 ? 8.732 -3.933 30.647 1.00 32.75 215 GLU A CA 1
ATOM 1685 C C . GLU A 1 215 ? 8.927 -5.452 30.779 1.00 32.75 215 GLU A C 1
ATOM 1687 O O . GLU A 1 215 ? 8.077 -6.184 31.288 1.00 32.75 215 GLU A O 1
ATOM 1692 N N . THR A 1 216 ? 10.046 -5.953 30.259 1.00 42.69 216 THR A N 1
ATOM 1693 C CA . THR A 1 216 ? 10.508 -7.320 30.504 1.00 42.69 216 THR A CA 1
ATOM 1694 C C . THR A 1 216 ? 11.469 -7.322 31.695 1.00 42.69 216 THR A C 1
ATOM 1696 O O . THR A 1 216 ? 12.629 -6.946 31.540 1.00 42.69 216 THR A O 1
ATOM 1699 N N . GLY A 1 217 ? 11.004 -7.793 32.850 1.00 34.75 217 GLY A N 1
ATOM 1700 C CA . GLY A 1 217 ? 11.790 -8.222 34.020 1.00 34.75 217 GLY A CA 1
ATOM 1701 C C . GLY A 1 217 ? 10.955 -9.268 34.774 1.00 34.75 217 GLY A C 1
ATOM 1702 O O . GLY A 1 217 ? 9.733 -9.222 34.699 1.00 34.75 217 GLY A O 1
ATOM 1703 N N . GLU A 1 218 ? 11.461 -10.303 35.436 1.00 36.53 218 GLU A N 1
ATOM 1704 C CA . GLU A 1 218 ? 12.762 -10.591 36.055 1.00 36.53 218 GLU A CA 1
ATOM 1705 C C . GLU A 1 218 ? 12.795 -12.134 36.243 1.00 36.53 218 GLU A C 1
ATOM 1707 O O . GLU A 1 218 ? 11.760 -12.761 36.472 1.00 36.53 218 GLU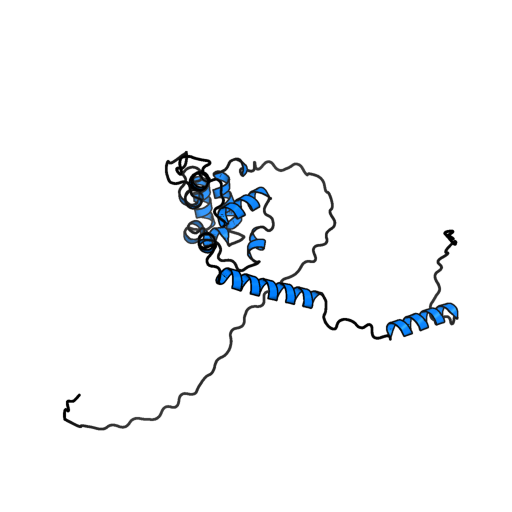 A O 1
ATOM 1712 N N . GLU A 1 219 ? 13.861 -12.833 35.854 1.00 32.50 219 GLU A N 1
ATOM 1713 C CA . GLU A 1 219 ? 14.946 -13.312 36.733 1.00 32.50 219 GLU A CA 1
ATOM 1714 C C . GLU A 1 219 ? 14.511 -14.346 37.797 1.00 32.50 219 GLU A C 1
ATOM 1716 O O . GLU A 1 219 ? 13.884 -14.035 38.803 1.00 32.50 219 GLU A O 1
ATOM 1721 N N . VAL A 1 220 ? 14.930 -15.604 37.606 1.00 35.91 220 VAL A N 1
ATOM 1722 C CA . VAL A 1 220 ? 15.122 -16.553 38.712 1.00 35.91 220 VAL A CA 1
ATOM 1723 C C . VAL A 1 220 ? 16.606 -16.893 38.746 1.00 35.91 220 VAL A C 1
ATOM 1725 O O . VAL A 1 220 ? 17.094 -17.700 37.955 1.00 35.91 220 VAL A O 1
ATOM 1728 N N . ARG A 1 221 ? 17.326 -16.236 39.660 1.00 33.06 221 ARG A N 1
ATOM 1729 C CA . ARG A 1 221 ? 18.650 -16.657 40.121 1.00 33.06 221 ARG A CA 1
ATOM 1730 C C . ARG A 1 221 ? 18.494 -17.894 41.001 1.00 33.06 221 ARG A C 1
ATOM 1732 O O . ARG A 1 221 ? 17.795 -17.854 42.009 1.00 33.06 221 ARG A O 1
ATOM 1739 N N . GLY A 1 222 ? 19.176 -18.970 40.624 1.00 32.72 222 GLY A N 1
ATOM 1740 C CA . GLY A 1 222 ? 19.407 -20.154 41.445 1.00 32.72 222 GLY A CA 1
ATOM 1741 C C . GLY A 1 222 ? 20.905 -20.313 41.681 1.00 32.72 222 GLY A C 1
ATOM 1742 O O . GLY A 1 222 ? 21.640 -20.691 40.781 1.00 32.72 222 GLY A O 1
ATOM 1743 N N . GLU A 1 223 ? 21.292 -19.939 42.891 1.00 35.16 223 GLU A N 1
ATOM 1744 C CA . GLU A 1 223 ? 22.581 -19.959 43.584 1.00 35.16 223 GLU A CA 1
ATOM 1745 C C . GLU A 1 223 ? 23.621 -21.026 43.179 1.00 35.16 223 GLU A C 1
ATOM 1747 O O . GLU A 1 223 ? 23.371 -22.230 43.161 1.00 35.16 223 GLU A O 1
ATOM 1752 N N . GLU A 1 224 ? 24.841 -20.541 42.949 1.00 34.22 224 GLU A N 1
ATOM 1753 C CA . GLU A 1 224 ? 26.087 -21.283 42.775 1.00 34.22 224 GLU A CA 1
ATOM 1754 C C . GLU A 1 224 ? 26.641 -21.705 44.151 1.00 34.22 224 GLU A C 1
ATOM 1756 O O . GLU A 1 224 ? 26.830 -20.866 45.034 1.00 34.22 224 GLU A O 1
ATOM 1761 N N . ARG A 1 225 ? 26.955 -22.994 44.344 1.00 35.31 225 ARG A N 1
ATOM 1762 C CA . ARG A 1 225 ? 27.830 -23.453 45.436 1.00 35.31 225 ARG A CA 1
ATOM 1763 C C . ARG A 1 225 ? 29.003 -24.249 44.874 1.00 35.31 225 ARG A C 1
ATOM 1765 O O . ARG A 1 225 ? 28.841 -25.354 44.367 1.00 35.31 225 ARG A O 1
ATOM 1772 N N . ARG A 1 226 ? 30.194 -23.661 45.017 1.00 35.00 226 ARG A N 1
ATOM 1773 C CA . ARG A 1 226 ? 31.505 -24.314 44.914 1.00 35.00 226 ARG A CA 1
ATOM 1774 C C . ARG A 1 226 ? 31.679 -25.365 46.014 1.00 35.00 226 ARG A C 1
ATOM 1776 O O . ARG A 1 226 ? 31.380 -25.091 47.173 1.00 35.00 226 ARG A O 1
ATOM 1783 N N . GLY A 1 227 ? 32.282 -26.493 45.651 1.00 32.47 227 GLY A N 1
ATOM 1784 C CA . GLY A 1 227 ? 32.827 -27.497 46.561 1.00 32.47 227 GLY A CA 1
ATOM 1785 C C . GLY A 1 227 ? 33.948 -28.278 45.873 1.00 32.47 227 GLY A C 1
ATOM 1786 O O . GLY A 1 227 ? 33.663 -29.136 45.054 1.00 32.47 227 GLY A O 1
ATOM 1787 N N . THR A 1 228 ? 35.175 -27.838 46.156 1.00 34.09 228 THR A N 1
ATOM 1788 C CA . THR A 1 228 ? 36.486 -28.517 46.270 1.00 34.09 228 THR A CA 1
ATOM 1789 C C . THR A 1 228 ? 36.814 -29.841 45.557 1.00 34.09 228 THR A C 1
ATOM 1791 O O . THR A 1 228 ? 36.044 -30.791 45.527 1.00 34.09 228 THR A O 1
ATOM 1794 N N . GLU A 1 229 ? 38.066 -29.853 45.095 1.00 38.66 229 GLU A N 1
ATOM 1795 C CA . GLU A 1 229 ? 38.926 -30.929 44.589 1.00 38.66 229 GLU A CA 1
ATOM 1796 C C . GLU A 1 229 ? 38.899 -32.233 45.407 1.00 38.66 229 GLU A C 1
ATOM 1798 O O . GLU A 1 229 ? 38.844 -32.178 46.632 1.00 38.66 229 GLU A O 1
ATOM 1803 N N . GLU A 1 230 ? 39.074 -33.379 44.736 1.00 37.16 230 GLU A N 1
ATOM 1804 C CA . GLU A 1 230 ? 40.024 -34.413 45.177 1.00 37.16 230 GLU A CA 1
ATOM 1805 C C . GLU A 1 230 ? 40.392 -35.378 44.033 1.00 37.16 230 GLU A C 1
ATOM 1807 O O . GLU A 1 230 ? 39.603 -35.670 43.133 1.00 37.16 230 GLU A O 1
ATOM 1812 N N . GLU A 1 231 ? 41.654 -35.793 44.060 1.00 37.19 231 GLU A N 1
ATOM 1813 C CA . GLU A 1 231 ? 42.379 -36.613 43.094 1.00 37.19 231 GLU A CA 1
ATOM 1814 C C . GLU A 1 231 ? 41.968 -38.099 43.117 1.00 37.19 231 GLU A C 1
ATOM 1816 O O . GLU A 1 231 ? 41.416 -38.585 44.099 1.00 37.19 231 GLU A O 1
ATOM 1821 N N . GLY A 1 232 ? 42.369 -38.866 42.091 1.00 31.56 232 GLY A N 1
ATOM 1822 C CA . GLY A 1 232 ? 42.621 -40.302 42.285 1.00 31.56 232 GLY A CA 1
ATOM 1823 C C . GLY A 1 232 ? 42.310 -41.236 41.116 1.00 31.56 232 GLY A C 1
ATOM 1824 O O . GLY A 1 232 ? 41.225 -41.789 41.028 1.00 31.56 232 GLY A O 1
ATOM 1825 N N . GLY A 1 233 ? 43.321 -41.483 40.280 1.00 31.42 233 GLY A N 1
ATOM 1826 C CA . GLY A 1 233 ? 43.867 -42.830 40.067 1.00 31.42 233 GLY A CA 1
ATOM 1827 C C . GLY A 1 233 ? 43.041 -43.948 39.401 1.00 31.42 233 GLY A C 1
ATOM 1828 O O . GLY A 1 233 ? 42.136 -44.512 39.993 1.00 31.42 233 GLY A O 1
ATOM 1829 N N . VAL A 1 234 ? 43.566 -44.383 38.245 1.00 36.44 234 VAL A N 1
ATOM 1830 C CA . VAL A 1 234 ? 43.824 -45.780 37.812 1.00 36.44 234 VAL A CA 1
ATOM 1831 C C . VAL A 1 234 ? 42.666 -46.793 37.826 1.00 36.44 234 VAL A C 1
ATOM 1833 O O . VAL A 1 234 ? 42.171 -47.192 38.870 1.00 36.44 234 VAL A O 1
ATOM 1836 N N . GLY A 1 235 ? 42.377 -47.392 36.665 1.00 33.34 235 GLY A N 1
ATOM 1837 C CA . GLY A 1 235 ? 41.555 -48.603 36.628 1.00 33.34 235 GLY A CA 1
ATOM 1838 C C . GLY A 1 235 ? 41.304 -49.145 35.234 1.00 33.34 235 GLY A C 1
ATOM 1839 O O . GLY A 1 235 ? 40.461 -48.643 34.509 1.00 33.34 235 GLY A O 1
ATOM 1840 N N . SER A 1 236 ? 42.056 -50.174 34.873 1.00 33.41 236 SER A N 1
ATOM 1841 C CA . SER A 1 236 ? 41.949 -50.918 33.626 1.00 33.41 236 SER A CA 1
ATOM 1842 C C . SER A 1 236 ? 40.671 -51.770 33.560 1.00 33.41 236 SER A C 1
ATOM 1844 O O . SER A 1 236 ? 40.238 -52.305 34.575 1.00 33.41 236 SER A O 1
ATOM 1846 N N . ALA A 1 237 ? 40.233 -52.021 32.323 1.00 36.59 237 ALA A N 1
ATOM 1847 C CA . ALA A 1 237 ? 39.870 -53.341 31.805 1.00 36.59 237 ALA A CA 1
ATOM 1848 C C . ALA A 1 237 ? 38.390 -53.703 31.542 1.00 36.59 237 ALA A C 1
ATOM 1850 O O . ALA A 1 237 ? 37.487 -53.510 32.345 1.00 36.59 237 ALA A O 1
ATOM 1851 N N . VAL A 1 238 ? 38.303 -54.436 30.426 1.00 39.38 238 VAL A N 1
ATOM 1852 C CA . VAL A 1 238 ? 37.409 -55.534 30.026 1.00 39.38 238 VAL A CA 1
ATOM 1853 C C . VAL A 1 238 ? 36.107 -55.218 29.282 1.00 39.38 238 VAL A C 1
ATOM 1855 O O . VAL A 1 238 ? 35.264 -54.435 29.696 1.00 39.38 238 VAL A O 1
ATOM 1858 N N . ALA A 1 239 ? 36.022 -55.916 28.147 1.00 43.53 239 ALA A N 1
ATOM 1859 C CA . ALA A 1 239 ? 34.919 -56.131 27.228 1.00 43.53 239 ALA A CA 1
ATOM 1860 C C . ALA A 1 239 ? 33.620 -56.605 27.896 1.00 43.53 239 ALA A C 1
ATOM 1862 O O . ALA A 1 239 ? 33.658 -57.092 29.021 1.00 43.53 239 ALA A O 1
ATOM 1863 N N . LEU A 1 240 ? 32.517 -56.563 27.143 1.00 40.53 240 LEU A N 1
ATOM 1864 C CA . LEU A 1 240 ? 31.740 -57.753 26.775 1.00 40.53 240 LEU A CA 1
ATOM 1865 C C . LEU A 1 240 ? 30.716 -57.398 25.682 1.00 40.53 240 LEU A C 1
ATOM 1867 O O . LEU A 1 240 ? 30.178 -56.292 25.646 1.00 40.53 240 LEU A O 1
ATOM 1871 N N . GLU A 1 241 ? 30.564 -58.349 24.766 1.00 47.09 241 GLU A N 1
ATOM 1872 C CA . GLU A 1 241 ? 29.622 -58.425 23.649 1.00 47.09 241 GLU A CA 1
ATOM 1873 C C . GLU A 1 241 ? 28.199 -58.799 24.135 1.00 47.09 241 GLU A C 1
ATOM 1875 O O . GLU A 1 241 ? 27.991 -59.003 25.331 1.00 47.09 241 GLU A O 1
ATOM 1880 N N . ASP A 1 242 ? 27.288 -58.940 23.159 1.00 49.06 242 ASP A N 1
ATOM 1881 C CA . ASP A 1 242 ? 25.931 -59.532 23.185 1.00 49.06 242 ASP A CA 1
ATOM 1882 C C . ASP A 1 242 ? 24.785 -58.579 23.617 1.00 49.06 242 ASP A C 1
ATOM 1884 O O . ASP A 1 242 ? 24.872 -57.904 24.638 1.00 49.06 242 ASP A O 1
ATOM 1888 N N . GLU A 1 243 ? 23.671 -58.394 22.890 1.00 50.47 243 GLU A N 1
ATOM 1889 C CA . GLU A 1 243 ? 23.020 -59.086 21.751 1.00 50.47 243 GLU A CA 1
ATOM 1890 C C . GLU A 1 243 ? 22.421 -58.085 20.736 1.00 50.47 243 GLU A C 1
ATOM 1892 O O . GLU A 1 243 ? 22.068 -56.948 21.140 1.00 50.47 243 GLU A O 1
#

Sequence (243 aa):
MEERKGLVTVAWMPGHVNAEGNEAADAAAKAAADLEAAASKEEPAAVRMWIKRRTRRAWQRRWNSSSKGATHRTVNTLRVGQATKLYKGLARPLSSLLAQLRTNHIGTNDYLRWRKVKTSALCDRCMRRDTREHIMFACPKTKNQRADLLKEVGRRQASSLAILLNDGGLVKKALKVAAARFDCYRWDETPTPDAGAVRSGRTDEEETEGEEEEETGEEVRGEERRGTEEEGGVGSAVALEDE

Radius of gyration: 34.83 Å; Cα contacts (8 Å, |Δi|>4): 155; chains: 1; bounding box: 102×91×76 Å

Foldseek 3Di:
DDDPPDDDDDDDDDPPPPPPVRVVVVVVVVVVVPPPDPPPPDDVVNVVVVVVVVVQVVVQVCVVPDPPDPVLVLADPDGPPLLVVLCPPDDPVLSVVLVCLSSQVDPQLLNCVVVVNHVDQADPQPRHRTGSLCLQPNPPLLVVLLVVLCVVPNDVQSNGSNNQSNDNVSVVSSSVSNLSVPVVSPDDPDPDDPPDDPPPDDPDDPPPPDDDDDDDDDDDDDDDDDDDDDDDDDDDDDDDDDD

Organism: NCBI:txid13291

Secondary structure (DSSP, 8-state):
-----PPP------SSS--HHHHHHHHHHHHHHHS-----SS-HHHHHHHHHHHHHHHHHHHHHH-SS-HHHHTT--SPTTGGGGGGTT--HHHHHHHHHHHHT-S--HHHHHHTTS-S--B-TTT-SB--HHIIIII-GGGHHHHHHHHHHHHHHHHT-HHHHTT-HHHHHHHHHHHHTT-GGG----PPPP--------------------------------------------------

pLDDT: mean 77.91, std 24.03, range [31.42, 98.19]